Protein AF-0000000066527747 (afdb_homodimer)

Nearest PDB structures (foldseek):
  6orc-assembly1_A  TM=9.218E-01  e=1.989E-05  Oxalobacter formigenes OXCC13
  6onw-assembly1_B  TM=9.292E-01  e=9.491E-05  Oxalobacter formigenes OXCC13
  1ouv-assembly1_A  TM=9.283E-01  e=2.735E-04  Helicobacter pylori 26695
  6ok3-assembly1_B  TM=7.907E-01  e=6.669E-05  Oxalobacter formigenes OXCC13
  6ok0-assembly3_C  TM=7.187E-01  e=6.669E-05  Oxalobacter formigenes OXCC13

Secondary structure (DSSP, 8-state):
----------------------------------SS--SS-HHHHHHHHHHHHHHHHTT-HHHHHHHHHHHHH-SSS---HHHHHHHHHHHHTTT-HHHHHHHHHHHHHTSSS---HHHHHHHHHHHHHTT-TTHHHHHHHHHHT--HHHHHHHHHHHHHHHHHHHHHHHHSTTS-TT----/----------------------------------SS--SS-HHHHHHHHHHHHHHHHTT-HHHHHHHHHHHHH-SSS---HHHHHHHHHHHHTTT-HHHHHHHHHHHHHTSSS---HHHHHHHHHHHHHTT-TTHHHHHHHHHHT--HHHHHHHHHHHHHHHHHHHHHHHHTTTS-S-----

Radius of gyration: 32.76 Å; Cα contacts (8 Å, |Δi|>4): 474; chains: 2; bounding box: 100×114×104 Å

InterPro domains:
  IPR006597 Sel1-like repeat [PF08238] (61-96)
  IPR006597 Sel1-like repeat [PF08238] (97-128)
  IPR006597 Sel1-like repeat [SM00671] (61-96)
  IPR006597 Sel1-like repeat [SM00671] (97-132)
  IPR011990 Tetratricopeptide-like helical domain superfamily [G3DSA:1.25.40.10] (21-165)
  IPR050767 Sel1/AlgK [PTHR11102] (37-136)

Organism: Pseudomonas aeruginosa (strain ATCC 15692 / DSM 22644 / CIP 104116 / JCM 14847 / LMG 12228 / 1C / PRS 101 / PAO1) (NCBI:txid208964)

Solvent-accessible surface area (backbone atoms only — not comparable to full-atom values): 19692 Å² total; per-residue (Å²): 138,80,74,74,78,81,76,74,71,76,71,74,71,74,72,70,66,75,75,72,72,73,75,64,83,68,70,74,67,64,68,78,74,62,78,46,64,70,91,54,57,79,90,48,38,68,60,30,48,52,54,28,48,53,47,23,74,73,63,37,41,64,26,18,29,52,50,12,49,53,26,54,66,25,83,90,46,81,61,33,42,54,60,12,47,53,25,13,48,59,7,23,53,72,34,36,17,62,23,24,29,52,47,14,49,26,26,51,71,32,49,68,44,77,57,35,54,46,60,12,32,50,38,8,37,51,10,31,66,54,63,18,84,65,15,50,60,50,23,51,56,41,53,72,72,47,54,71,69,44,49,51,52,38,51,49,44,53,18,48,55,51,26,54,51,52,51,45,40,67,68,44,52,92,45,66,72,59,59,73,74,129,137,82,75,82,79,76,76,76,73,77,74,76,73,75,74,75,66,77,74,74,71,76,75,65,81,71,71,73,67,65,68,78,75,62,79,46,62,70,91,52,56,78,90,46,37,67,60,30,48,53,55,29,49,54,48,23,73,72,63,39,40,63,27,19,29,52,50,12,50,54,26,55,66,24,84,91,46,82,61,32,42,55,60,12,48,53,25,13,49,58,9,24,54,71,34,36,18,61,23,24,30,51,47,14,50,26,25,52,70,32,50,68,44,77,55,33,54,48,61,11,31,50,38,8,37,51,10,29,67,55,62,17,83,64,16,51,62,51,23,50,56,40,51,73,72,48,54,71,69,46,50,51,45,37,51,49,41,53,20,48,55,50,27,54,51,53,52,43,30,62,70,47,68,69,42,68,53,73,54,74,75,125

Foldseek 3Di:
DPDDPDPPVVPPPPCVVVPPPPPPPPPCCVVPPQPFPCVDDPVCNVVRLVVLVVVLVVQDLSSLQVQLVCLCVCPNHRHDQLSSLVSLVSSVVVLDLVSLQVNLVCLCVVGNHGHDLLSSLLSLVVSVVSPDVCSVVVSVVSVVVDDPVSVVVSVVVNVVVVVVLVVVCVVVPVPRPVPPDD/DPDDPPPPPPPPPPPPPVPPVVPPPPPPCVVPPQPFPCVDDLVCNVVRLVVLVVVLVVQDLRSLQVQLVCLCVCPNHRHDQLSSLVSLVSSVVVLQLVSLQVNLVCLCVVGNHGHDLLSSLLSLVVSVVSPDVCSVVVSVVSVVVDDPVSVVVSVVVNVVVVVVLVVCCVVVVNPRNPDPPD

pLDDT: mean 81.19, std 25.9, range [22.78, 98.69]

Structure (mmCIF, N/CA/C/O backbone):
data_AF-0000000066527747-model_v1
#
loop_
_entity.id
_entity.type
_entity.pdbx_description
1 polymer 'Sel1 repeat family protein'
#
loop_
_atom_site.group_PDB
_atom_site.id
_atom_site.type_symbol
_atom_site.label_atom_id
_atom_site.label_alt_id
_atom_site.label_comp_id
_atom_site.label_asym_id
_atom_site.label_entity_id
_atom_site.label_seq_id
_atom_site.pdbx_PDB_ins_code
_atom_site.Cartn_x
_atom_site.Cartn_y
_atom_site.Cartn_z
_atom_site.occupancy
_atom_site.B_iso_or_equiv
_atom_site.auth_seq_id
_atom_site.auth_comp_id
_atom_site.auth_asym_id
_atom_site.auth_atom_id
_atom_site.pdbx_PDB_model_num
ATOM 1 N N . MET A 1 1 ? -47.188 79.812 -38.812 1 23.7 1 MET A N 1
ATOM 2 C CA . MET A 1 1 ? -46.219 78.875 -39.406 1 23.7 1 MET A CA 1
ATOM 3 C C . MET A 1 1 ? -45.844 77.812 -38.375 1 23.7 1 MET A C 1
ATOM 5 O O 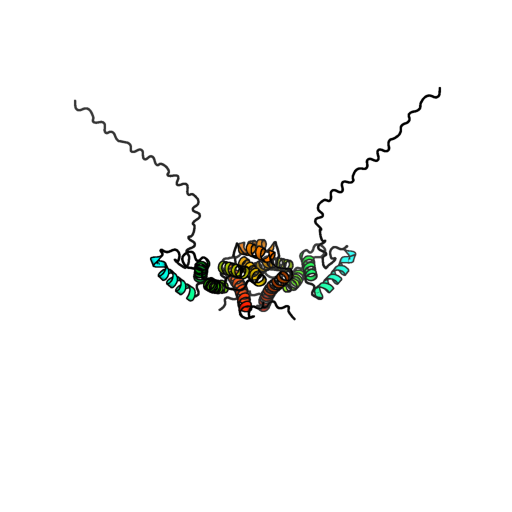. MET A 1 1 ? -45.125 78.062 -37.438 1 23.7 1 MET A O 1
ATOM 9 N N . PHE A 1 2 ? -46.781 76.812 -38.125 1 22.78 2 PHE A N 1
ATOM 10 C CA . PHE A 1 2 ? -47.031 75.875 -37.062 1 22.78 2 PHE A CA 1
ATOM 11 C C . PHE A 1 2 ? -46.125 74.625 -37.156 1 22.78 2 PHE A C 1
ATOM 13 O O . PHE A 1 2 ? -46.281 73.688 -36.438 1 22.78 2 PHE A O 1
ATOM 20 N N . ARG A 1 3 ? -45.156 74.875 -38.25 1 26.45 3 ARG A N 1
ATOM 21 C CA . ARG A 1 3 ? -44.875 73.5 -38.75 1 26.45 3 ARG A CA 1
ATOM 22 C C . ARG A 1 3 ? -44.594 72.562 -37.594 1 26.45 3 ARG A C 1
ATOM 24 O O . ARG A 1 3 ? -44.312 73 -36.469 1 26.45 3 ARG A O 1
ATOM 31 N N . THR A 1 4 ? -44.219 71.375 -37.844 1 31.16 4 THR A N 1
ATOM 32 C CA . THR A 1 4 ? -44.25 69.938 -37.719 1 31.16 4 THR A CA 1
ATOM 33 C C . THR A 1 4 ? -43.188 69.438 -36.75 1 31.16 4 THR A C 1
ATOM 35 O O . THR A 1 4 ? -42.906 68.25 -36.656 1 31.16 4 THR A O 1
ATOM 38 N N . GLY A 1 5 ? -42.875 70.188 -35.719 1 29.42 5 GLY A N 1
ATOM 39 C CA . GLY A 1 5 ? -41.656 69.75 -35.062 1 29.42 5 GLY A CA 1
ATOM 40 C C . GLY A 1 5 ? -41.656 68.25 -34.844 1 29.42 5 GLY A C 1
ATOM 41 O O . GLY A 1 5 ? -42.719 67.625 -34.844 1 29.42 5 GLY A O 1
ATOM 42 N N . ARG A 1 6 ? -40.438 67.562 -34.969 1 33.44 6 ARG A N 1
ATOM 43 C CA . ARG A 1 6 ? -39.75 66.312 -35 1 33.44 6 ARG A CA 1
ATOM 44 C C . ARG A 1 6 ? -40.094 65.438 -33.75 1 33.44 6 ARG A C 1
ATOM 46 O O . ARG A 1 6 ? -39.938 65.938 -32.625 1 33.44 6 ARG A O 1
ATOM 53 N N . THR A 1 7 ? -41.062 64.625 -33.938 1 32.81 7 THR A N 1
ATOM 54 C CA . THR A 1 7 ? -41.562 63.5 -33.094 1 32.81 7 THR A CA 1
ATOM 55 C C . THR A 1 7 ? -40.438 62.594 -32.656 1 32.81 7 THR A C 1
ATOM 57 O O . THR A 1 7 ? -39.875 61.812 -33.438 1 32.81 7 THR A O 1
ATOM 60 N N . LEU A 1 8 ? -39.219 63.156 -32.312 1 31.62 8 LEU A N 1
ATOM 61 C CA . LEU A 1 8 ? -38.156 62.156 -32.094 1 31.62 8 LEU A CA 1
ATOM 62 C C . LEU A 1 8 ? -38.594 61.125 -31.062 1 31.62 8 LEU A C 1
ATOM 64 O O . LEU A 1 8 ? -38.812 61.469 -29.891 1 31.62 8 LEU A O 1
ATOM 68 N N . ALA A 1 9 ? -39.562 60.281 -31.453 1 28.33 9 ALA A N 1
ATOM 69 C CA . ALA A 1 9 ? -39.875 59.219 -30.531 1 28.33 9 ALA A CA 1
ATOM 70 C C . ALA A 1 9 ? -38.625 58.406 -30.188 1 28.33 9 ALA A C 1
ATOM 72 O O . ALA A 1 9 ? -37.969 57.844 -31.078 1 28.33 9 ALA A O 1
ATOM 73 N N . LEU A 1 10 ? -37.812 59 -29.375 1 32.56 10 LEU A N 1
ATOM 74 C CA . LEU A 1 10 ? -36.719 58.219 -28.844 1 32.56 10 LEU A CA 1
ATOM 75 C C . LEU A 1 10 ? -37.188 56.812 -28.422 1 32.56 10 LEU A C 1
ATOM 77 O O . LEU A 1 10 ? -38 56.688 -27.5 1 32.56 10 LEU A O 1
ATOM 81 N N . GLY A 1 11 ? -37.438 55.969 -29.469 1 30.47 11 GLY A N 1
ATOM 82 C CA . GLY A 1 11 ? -37.688 54.531 -29.219 1 30.47 11 GLY A CA 1
ATOM 83 C C . GLY A 1 11 ? -36.719 53.938 -28.203 1 30.47 11 GLY A C 1
ATOM 84 O O . GLY A 1 11 ? -35.5 54.094 -28.328 1 30.47 11 GLY A O 1
ATOM 85 N N . CYS A 1 12 ? -37.031 54.062 -26.938 1 31.16 12 CYS A N 1
ATOM 86 C CA . CYS A 1 12 ? -36.312 53.344 -25.875 1 31.16 12 CYS A CA 1
ATOM 87 C C . CYS A 1 12 ? -36.062 51.906 -26.25 1 31.16 12 CYS A C 1
ATOM 89 O O . CYS A 1 12 ? -37 51.094 -26.297 1 31.16 12 CYS A O 1
ATOM 91 N N . LEU A 1 13 ? -35.406 51.719 -27.453 1 31.09 13 LEU A N 1
ATOM 92 C CA . LEU A 1 13 ? -35.094 50.312 -27.656 1 31.09 13 LEU A CA 1
ATOM 93 C C . LEU A 1 13 ? -34.562 49.688 -26.375 1 31.09 13 LEU A C 1
ATOM 95 O O . LEU A 1 13 ? -33.5 50.125 -25.875 1 31.09 13 LEU A O 1
ATOM 99 N N . LEU A 1 14 ? -35.5 49.312 -25.516 1 31.75 14 LEU A N 1
ATOM 100 C CA . LEU A 1 14 ? -35.156 48.406 -24.422 1 31.75 14 LEU A CA 1
ATOM 101 C C . LEU A 1 14 ? -34.312 47.25 -24.906 1 31.75 14 LEU A C 1
ATOM 103 O O . LEU A 1 14 ? -34.781 46.406 -25.703 1 31.75 14 LEU A O 1
ATOM 107 N N . ILE A 1 15 ? -33.125 47.594 -25.438 1 32.84 15 ILE A N 1
ATOM 108 C CA . ILE A 1 15 ? -32.219 46.469 -25.719 1 32.84 15 ILE A CA 1
ATOM 109 C C . ILE A 1 15 ? -32.219 45.5 -24.547 1 32.84 15 ILE A C 1
ATOM 111 O O . ILE A 1 15 ? -31.797 45.844 -23.438 1 32.84 15 ILE A O 1
ATOM 115 N N . LEU A 1 16 ? -33.312 44.812 -24.344 1 32.84 16 LEU A N 1
ATOM 116 C CA . LEU A 1 16 ? -33.25 43.625 -23.484 1 32.84 16 LEU A CA 1
ATOM 117 C C . LEU A 1 16 ? -32.031 42.781 -23.797 1 32.84 16 LEU A C 1
ATOM 119 O O . LEU A 1 16 ? -31.938 42.188 -24.875 1 32.84 16 LEU A O 1
ATOM 123 N N . GLN A 1 17 ? -30.859 43.375 -23.641 1 33.28 17 GLN A N 1
ATOM 124 C CA . GLN A 1 17 ? -29.734 42.469 -23.781 1 33.28 17 GLN A CA 1
ATOM 125 C C . GLN A 1 17 ? -29.969 41.156 -23.016 1 33.28 17 GLN A C 1
ATOM 127 O O . GLN A 1 17 ? -30.359 41.188 -21.844 1 33.28 17 GLN A O 1
ATOM 132 N N . PRO A 1 18 ? -30.469 40.188 -23.688 1 37.94 18 PRO A N 1
ATOM 133 C CA . PRO A 1 18 ? -30.484 38.875 -23 1 37.94 18 PRO A CA 1
ATOM 134 C C . PRO A 1 18 ? -29.188 38.594 -22.234 1 37.94 18 PRO A C 1
ATOM 136 O O . PRO A 1 18 ? -28.094 38.844 -22.75 1 37.94 18 PRO A O 1
ATOM 139 N N . LEU A 1 19 ? -29.125 39.031 -20.984 1 32.53 19 LEU A N 1
ATOM 140 C CA . LEU A 1 19 ? -28.078 38.531 -20.109 1 32.53 19 LEU A CA 1
ATOM 141 C C . LEU A 1 19 ? -27.812 37.031 -20.359 1 32.53 19 LEU A C 1
ATOM 143 O O . LEU A 1 19 ? -28.656 36.188 -20.031 1 32.53 19 LEU A O 1
ATOM 147 N N . LEU A 1 20 ? -27.562 36.688 -21.516 1 30.19 20 LEU A N 1
ATOM 148 C CA . LEU A 1 20 ? -27.125 35.312 -21.656 1 30.19 20 LEU A CA 1
ATOM 149 C C . LEU A 1 20 ? -26.141 34.969 -20.531 1 30.19 20 LEU A C 1
ATOM 151 O O . LEU A 1 20 ? -25.047 35.5 -20.469 1 30.19 20 LEU A O 1
ATOM 155 N N . ALA A 1 21 ? -26.609 34.812 -19.328 1 31.48 21 ALA A N 1
ATOM 156 C CA . ALA A 1 21 ? -25.891 34.125 -18.25 1 31.48 21 ALA A CA 1
ATOM 157 C C . ALA A 1 21 ? -25.141 32.906 -18.766 1 31.48 21 ALA A C 1
ATOM 159 O O . ALA A 1 21 ? -25.766 31.922 -19.156 1 31.48 21 ALA A O 1
ATOM 160 N N . GLN A 1 22 ? -24.312 33.031 -19.625 1 29.42 22 GLN A N 1
ATOM 161 C CA . GLN A 1 22 ? -23.5 31.844 -19.891 1 29.42 22 GLN A CA 1
ATOM 162 C C . GLN A 1 22 ? -23.125 31.109 -18.609 1 29.42 22 GLN A C 1
ATOM 164 O O . GLN A 1 22 ? -22.484 31.703 -17.719 1 29.42 22 GLN A O 1
ATOM 169 N N . ALA A 1 23 ? -23.969 30.25 -18.141 1 31.2 23 ALA A N 1
ATOM 170 C CA . ALA A 1 23 ? -23.75 29.219 -17.125 1 31.2 23 ALA A CA 1
ATOM 171 C C . ALA A 1 23 ? -22.375 28.562 -17.281 1 31.2 23 ALA A C 1
ATOM 173 O O . ALA A 1 23 ? -22.172 27.766 -18.203 1 31.2 23 ALA A O 1
ATOM 174 N N . GLY A 1 24 ? -21.375 29.281 -17.438 1 32.41 24 GLY A N 1
ATOM 175 C CA . GLY A 1 24 ? -20.094 28.594 -17.328 1 32.41 24 GLY A CA 1
ATOM 176 C C . GLY A 1 24 ? -20.094 27.5 -16.266 1 32.41 24 GLY A C 1
ATOM 177 O O . GLY A 1 24 ? -20.797 27.609 -15.266 1 32.41 24 GLY A O 1
ATOM 178 N N . GLY A 1 25 ? -20.031 26.281 -16.641 1 32.91 25 GLY A N 1
ATOM 179 C CA . GLY A 1 25 ? -20 25.094 -15.805 1 32.91 25 GLY A CA 1
ATOM 180 C C . GLY A 1 25 ? -19.234 25.297 -14.508 1 32.91 25 GLY A C 1
ATOM 181 O O . GLY A 1 25 ? -18.062 25.688 -14.523 1 32.91 25 GLY A O 1
ATOM 182 N N . ASN A 1 26 ? -19.844 25.938 -13.531 1 31.09 26 ASN A N 1
ATOM 183 C CA . ASN A 1 26 ? -19.531 26.062 -12.109 1 31.09 26 ASN A CA 1
ATOM 184 C C . ASN A 1 26 ? -18.844 24.828 -11.57 1 31.09 26 ASN A C 1
ATOM 186 O O . ASN A 1 26 ? -19.453 23.766 -11.477 1 31.09 26 ASN A O 1
ATOM 190 N N . SER A 1 27 ? -17.781 24.578 -12.117 1 34.69 27 SER A N 1
ATOM 191 C CA . SER A 1 27 ? -17 23.672 -11.273 1 34.69 27 SER A CA 1
ATOM 192 C C . SER A 1 27 ? -17.297 23.906 -9.797 1 34.69 27 SER A C 1
ATOM 194 O O . SER A 1 27 ? -17.109 25.016 -9.289 1 34.69 27 SER A O 1
ATOM 196 N N . LEU A 1 28 ? -18.422 23.578 -9.266 1 35.41 28 LEU A N 1
ATOM 197 C CA . LEU A 1 28 ? -18.703 23.453 -7.84 1 35.41 28 LEU A CA 1
ATOM 198 C C . LEU A 1 28 ? -17.406 23.422 -7.043 1 35.41 28 LEU A C 1
ATOM 200 O O . LEU A 1 28 ? -16.719 22.406 -7.004 1 35.41 28 LEU A O 1
ATOM 204 N N . LEU A 1 29 ? -16.562 24.312 -7.184 1 37.19 29 LEU A N 1
ATOM 205 C CA . LEU A 1 29 ? -15.508 24.547 -6.203 1 37.19 29 LEU A CA 1
ATOM 206 C C . LEU A 1 29 ? -16.016 24.281 -4.789 1 37.19 29 LEU A C 1
ATOM 208 O O . LEU A 1 29 ? -16.719 25.125 -4.215 1 37.19 29 LEU A O 1
ATOM 212 N N . ILE A 1 30 ? -16.75 23.25 -4.555 1 40.03 30 ILE A N 1
ATOM 213 C CA . ILE A 1 30 ? -16.891 22.953 -3.135 1 40.03 30 ILE A CA 1
ATOM 214 C C . ILE A 1 30 ? -15.703 23.531 -2.365 1 40.03 30 ILE A C 1
ATOM 216 O O . ILE A 1 30 ? -14.562 23.141 -2.592 1 40.03 30 ILE A O 1
ATOM 220 N N . PRO A 1 31 ? -15.734 24.781 -2.072 1 40.72 31 PRO A N 1
ATOM 221 C CA . PRO A 1 31 ? -14.617 25.234 -1.24 1 40.72 31 PRO A CA 1
ATOM 222 C C . PRO A 1 31 ? -14.039 24.125 -0.371 1 40.72 31 PRO A C 1
ATOM 224 O O . PRO A 1 31 ? -14.781 23.297 0.157 1 40.72 31 PRO A O 1
ATOM 227 N N . ALA A 1 32 ? -13.117 23.484 -0.717 1 47.84 32 ALA A N 1
ATOM 228 C CA . ALA A 1 32 ? -12.414 22.625 0.229 1 47.84 32 ALA A CA 1
ATOM 229 C C . ALA A 1 32 ? -12.453 23.203 1.638 1 47.84 32 ALA A C 1
ATOM 231 O O . ALA A 1 32 ? -11.836 24.234 1.904 1 47.84 32 ALA A O 1
ATOM 232 N N . THR A 1 33 ? -13.594 23.453 2.164 1 58.03 33 THR A N 1
ATOM 233 C CA . THR A 1 33 ? -13.719 24.047 3.494 1 58.03 33 THR A CA 1
ATOM 234 C C . THR A 1 33 ? -12.727 23.422 4.461 1 58.03 33 THR A C 1
ATOM 236 O O . THR A 1 33 ? -12.844 22.234 4.805 1 58.03 33 THR A O 1
ATOM 239 N N . GLY A 1 34 ? -11.508 23.922 4.496 1 78.38 34 GLY A N 1
ATOM 240 C CA . GLY A 1 34 ? -10.523 23.594 5.516 1 78.38 34 GLY A CA 1
ATOM 241 C C . GLY A 1 34 ? -11.102 23.578 6.918 1 78.38 34 GLY A C 1
ATOM 242 O O . GLY A 1 34 ? -12.188 24.125 7.152 1 78.38 34 GLY A O 1
ATOM 243 N N . ARG A 1 35 ? -10.625 22.75 7.723 1 86.31 35 ARG A N 1
ATOM 244 C CA . ARG A 1 35 ? -10.961 22.672 9.141 1 86.31 35 ARG A CA 1
ATOM 245 C C . ARG A 1 35 ? -10.453 23.906 9.891 1 86.31 35 ARG A C 1
ATOM 247 O O . ARG A 1 35 ? -11.047 24.312 10.891 1 86.31 35 ARG A O 1
ATOM 254 N N . CYS A 1 36 ? -9.484 24.562 9.312 1 92.94 36 CYS A N 1
ATOM 255 C CA . CYS A 1 36 ? -8.805 25.672 9.969 1 92.94 36 CYS A CA 1
ATOM 256 C C . CYS A 1 36 ? -8.898 26.938 9.133 1 92.94 36 CYS A C 1
ATOM 258 O O . CYS A 1 36 ? -8.82 26.875 7.902 1 92.94 36 CYS A O 1
ATOM 260 N N . ALA A 1 37 ? -9.102 28.094 9.766 1 88.44 37 ALA A N 1
ATOM 261 C CA . ALA A 1 37 ? -9.125 29.391 9.094 1 88.44 37 ALA A CA 1
ATOM 262 C C . ALA A 1 37 ? -7.773 30.094 9.188 1 88.44 37 ALA A C 1
ATOM 264 O O . ALA A 1 37 ? -7.688 31.219 9.664 1 88.44 37 ALA A O 1
ATOM 265 N N . LEU A 1 38 ? -6.805 29.469 8.648 1 92.31 38 LEU A N 1
ATOM 266 C CA . LEU A 1 38 ? -5.445 29.953 8.875 1 92.31 38 LEU A CA 1
ATOM 267 C C . LEU A 1 38 ? -5.074 31.016 7.844 1 92.31 38 LEU A C 1
ATOM 269 O O . LEU A 1 38 ? -4.07 31.719 7.996 1 92.31 38 LEU A O 1
ATOM 273 N N . ASN A 1 39 ? -5.832 31.094 6.75 1 88.88 39 ASN A N 1
ATOM 274 C CA . ASN A 1 39 ? -5.66 32.188 5.789 1 88.88 39 ASN A CA 1
ATOM 275 C C . ASN A 1 39 ? -6.398 33.438 6.223 1 88.88 39 ASN A C 1
ATOM 277 O O . ASN A 1 39 ? -7.301 33.906 5.527 1 88.88 39 ASN A O 1
ATOM 281 N N . THR A 1 40 ? -6.141 33.969 7.398 1 90.12 40 THR A N 1
ATOM 282 C CA . THR A 1 40 ? -6.762 35.156 7.988 1 90.12 40 THR A CA 1
ATOM 283 C C . THR A 1 40 ? -5.785 36.312 8.023 1 90.12 40 THR A C 1
ATOM 285 O O . THR A 1 40 ? -4.629 36.188 7.613 1 90.12 40 THR A O 1
ATOM 288 N N . VAL A 1 41 ? -6.262 37.438 8.398 1 91.62 41 VAL A N 1
ATOM 289 C CA . VAL A 1 41 ? -5.406 38.625 8.5 1 91.62 41 VAL A CA 1
ATOM 290 C C . VAL A 1 41 ? -4.402 38.438 9.633 1 91.62 41 VAL A C 1
ATOM 292 O O . VAL A 1 41 ? -4.672 37.719 10.602 1 91.62 41 VAL A O 1
ATOM 295 N N . PRO A 1 42 ? -3.262 39.062 9.516 1 91.5 42 PRO A N 1
ATOM 296 C CA . PRO A 1 42 ? -2.189 38.875 10.492 1 91.5 42 PRO A CA 1
ATOM 297 C C . PRO A 1 42 ? -2.652 39.094 11.93 1 91.5 42 PRO A C 1
ATOM 299 O O . PRO A 1 42 ? -2.236 38.375 12.844 1 91.5 42 PRO A O 1
ATOM 302 N N . GLU A 1 43 ? -3.516 40 12.133 1 94.38 43 GLU A N 1
ATOM 303 C CA . GLU A 1 43 ? -3.967 40.375 13.469 1 94.38 43 GLU A CA 1
ATOM 304 C C . GLU A 1 43 ? -4.766 39.25 14.109 1 94.38 43 GLU A C 1
ATOM 306 O O . GLU A 1 43 ? -4.844 39.156 15.336 1 94.38 43 GLU A O 1
ATOM 311 N N . GLU A 1 44 ? -5.293 38.406 13.312 1 94.75 44 GLU A N 1
ATOM 312 C CA . GLU A 1 44 ? -6.18 37.344 13.797 1 94.75 44 GLU A CA 1
ATOM 313 C C . GLU A 1 44 ? -5.488 35.969 13.773 1 94.75 44 GLU A C 1
ATOM 315 O O . GLU A 1 44 ? -6.062 34.969 14.195 1 94.75 44 GLU A O 1
ATOM 320 N N . LEU A 1 45 ? -4.238 35.938 13.312 1 94.5 45 LEU A N 1
ATOM 321 C CA . LEU A 1 45 ? -3.545 34.688 13.055 1 94.5 45 LEU A CA 1
ATOM 322 C C . LEU A 1 45 ? -3.348 33.906 14.344 1 94.5 45 LEU A C 1
ATOM 324 O O . LEU A 1 45 ? -3.529 32.688 14.359 1 94.5 45 LEU A O 1
ATOM 328 N N . GLN A 1 46 ? -2.959 34.562 15.383 1 94.12 46 GLN A N 1
ATOM 329 C CA . GLN A 1 46 ? -2.713 33.875 16.641 1 94.12 46 GLN A CA 1
ATOM 330 C C . GLN A 1 46 ? -3.977 33.188 17.156 1 94.12 46 GLN A C 1
ATOM 332 O O . GLN A 1 46 ? -3.924 32.062 17.625 1 94.12 46 GLN A O 1
ATOM 337 N N . GLN A 1 47 ? -5.082 33.875 17.062 1 95.38 47 GLN A N 1
ATOM 338 C CA . GLN A 1 47 ? -6.352 33.312 17.469 1 95.38 47 GLN A CA 1
ATOM 339 C C . GLN A 1 47 ? -6.746 32.125 16.562 1 95.38 47 GLN A C 1
ATOM 341 O O . GLN A 1 47 ? -7.242 31.109 17.047 1 95.38 47 GLN A O 1
ATOM 346 N N . ALA A 1 48 ? -6.57 32.312 15.281 1 95.69 48 ALA A N 1
ATOM 347 C CA . ALA A 1 48 ? -6.879 31.25 14.312 1 95.69 48 ALA A CA 1
ATOM 348 C C . ALA A 1 48 ? -6.039 30 14.578 1 95.69 48 ALA A C 1
ATOM 350 O O . ALA A 1 48 ? -6.547 28.891 14.516 1 95.69 48 ALA A O 1
ATOM 351 N N . LEU A 1 49 ? -4.77 30.203 14.852 1 95.75 49 LEU A N 1
ATOM 352 C CA . LEU A 1 49 ? -3.857 29.109 15.148 1 95.75 49 LEU A CA 1
ATOM 353 C C . LEU A 1 49 ? -4.289 28.359 16.406 1 95.75 49 LEU A C 1
ATOM 355 O O . LEU A 1 49 ? -4.305 27.125 16.438 1 95.75 49 LEU A O 1
ATOM 359 N N . ALA A 1 50 ? -4.637 29.094 17.391 1 96.38 50 ALA A N 1
ATOM 360 C CA . ALA A 1 50 ? -5.078 28.484 18.641 1 96.38 50 ALA A CA 1
ATOM 361 C C . ALA A 1 50 ? -6.34 27.656 18.438 1 96.38 50 ALA A C 1
ATOM 363 O O . ALA A 1 50 ? -6.457 26.547 18.984 1 96.38 50 ALA A O 1
ATOM 364 N N . ALA A 1 51 ? -7.258 28.172 17.719 1 96.75 51 ALA A N 1
ATOM 365 C CA . ALA A 1 51 ? -8.5 27.453 17.438 1 96.75 51 ALA A CA 1
ATOM 366 C C . ALA A 1 51 ? -8.219 26.172 16.656 1 96.75 51 ALA A C 1
ATOM 368 O O . ALA A 1 51 ? -8.781 25.125 16.969 1 96.75 51 ALA A O 1
ATOM 369 N N . CYS A 1 52 ? -7.328 26.312 15.688 1 97.38 52 CYS A N 1
ATOM 370 C CA . CYS A 1 52 ? -6.965 25.141 14.898 1 97.38 52 CYS A CA 1
ATOM 371 C C . CYS A 1 52 ? -6.285 24.078 15.758 1 97.38 52 CYS A C 1
ATOM 373 O O . CYS A 1 52 ? -6.574 22.891 15.641 1 97.38 52 CYS A O 1
ATOM 375 N N . GLN A 1 53 ? -5.402 24.484 16.547 1 97.62 53 GLN A N 1
ATOM 376 C CA . GLN A 1 53 ? -4.688 23.578 17.438 1 97.62 53 GLN A CA 1
ATOM 377 C C . GLN A 1 53 ? -5.652 22.844 18.375 1 97.62 53 GLN A C 1
ATOM 379 O O . GLN A 1 53 ? -5.457 21.672 18.672 1 97.62 53 GLN A O 1
ATOM 384 N N . GLN A 1 54 ? -6.652 23.531 18.859 1 97.56 54 GLN A N 1
ATOM 385 C CA . GLN A 1 54 ? -7.656 22.906 19.703 1 97.56 54 GLN A CA 1
ATOM 386 C C . GLN A 1 54 ? -8.367 21.766 18.969 1 97.56 54 GLN A C 1
ATOM 388 O O . GLN A 1 54 ? -8.523 20.672 19.516 1 97.56 54 GLN A O 1
ATOM 393 N N . VAL A 1 55 ? -8.75 22.031 17.781 1 97.44 55 VAL A N 1
ATOM 394 C CA . VAL A 1 55 ? -9.43 21.031 16.953 1 97.44 55 VAL A CA 1
ATOM 395 C C . VAL A 1 55 ? -8.477 19.875 16.656 1 97.44 55 VAL A C 1
ATOM 397 O O . VAL A 1 55 ? -8.859 18.703 16.781 1 97.44 55 VAL A O 1
ATOM 400 N N . ALA A 1 56 ? -7.293 20.188 16.281 1 98.12 56 ALA A N 1
ATOM 401 C CA . ALA A 1 56 ? -6.281 19.172 15.969 1 98.12 56 ALA A CA 1
ATOM 402 C C . ALA A 1 56 ? -5.977 18.297 17.172 1 98.12 56 ALA A C 1
ATOM 404 O O . ALA A 1 56 ? -5.871 17.078 17.047 1 98.12 56 ALA A O 1
ATOM 405 N N . ASN A 1 57 ? -5.84 18.891 18.297 1 97.88 57 ASN A N 1
ATOM 406 C CA . ASN A 1 57 ? -5.574 18.156 19.531 1 97.88 57 ASN A CA 1
ATOM 407 C C . ASN A 1 57 ? -6.746 17.25 19.906 1 97.88 57 ASN A C 1
ATOM 409 O O . ASN A 1 57 ? -6.562 16.25 20.609 1 97.88 57 ASN A O 1
ATOM 413 N N . GLY A 1 58 ? -7.895 17.625 19.469 1 97.19 58 GLY A N 1
ATOM 414 C CA . GLY A 1 58 ? -9.078 16.797 19.672 1 97.19 58 GLY A CA 1
ATOM 415 C C . GLY A 1 58 ? -9.125 15.594 18.766 1 97.19 58 GLY A C 1
ATOM 416 O O . GLY A 1 58 ? -10.039 14.773 18.859 1 97.19 58 GLY A O 1
ATOM 417 N N . GLY A 1 59 ? -8.219 15.562 17.766 1 97.12 59 GLY A N 1
ATOM 418 C CA . GLY A 1 59 ? -8.094 14.359 16.969 1 97.12 59 GLY A CA 1
ATOM 419 C C . GLY A 1 59 ? -8.523 14.547 15.531 1 97.12 59 GLY A C 1
ATOM 420 O O . GLY A 1 59 ? -8.562 13.586 14.758 1 97.12 59 GLY A O 1
ATOM 421 N N . ASP A 1 60 ? -8.859 15.688 15.109 1 97.62 60 ASP A N 1
ATOM 422 C CA . ASP A 1 60 ? -9.297 15.922 13.734 1 97.62 60 ASP A CA 1
ATOM 423 C C . ASP A 1 60 ? -8.117 15.844 12.766 1 97.62 60 ASP A C 1
ATOM 425 O O . ASP A 1 60 ? -7.254 16.719 12.766 1 97.62 60 ASP A O 1
ATOM 429 N N . ALA A 1 61 ? -8.133 14.906 11.922 1 97.25 61 ALA A N 1
ATOM 430 C CA . ALA A 1 61 ? -7.008 14.625 11.039 1 97.25 61 ALA A CA 1
ATOM 431 C C . ALA A 1 61 ? -6.805 15.758 10.031 1 97.25 61 ALA A C 1
ATOM 433 O O . ALA A 1 61 ? -5.668 16.078 9.672 1 97.25 61 ALA A O 1
ATOM 434 N N . GLU A 1 62 ? -7.898 16.266 9.531 1 97.5 62 GLU A N 1
ATOM 435 C CA . GLU A 1 62 ? -7.781 17.359 8.562 1 97.5 62 GLU A CA 1
ATOM 436 C C . GLU A 1 62 ? -7.137 18.594 9.203 1 97.5 62 GLU A C 1
ATOM 438 O O . GLU A 1 62 ? -6.281 19.234 8.586 1 97.5 62 GLU A O 1
ATOM 443 N N . ALA A 1 63 ? -7.527 18.922 10.414 1 98.12 63 ALA A N 1
ATOM 444 C CA . ALA A 1 63 ? -6.906 20.031 11.125 1 98.12 63 ALA A CA 1
ATOM 445 C C . ALA A 1 63 ? -5.426 19.766 11.383 1 98.12 63 ALA A C 1
ATOM 447 O O . ALA A 1 63 ? -4.594 20.672 11.273 1 98.12 63 ALA A O 1
ATOM 448 N N . GLN A 1 64 ? -5.172 18.547 11.758 1 98.25 64 GLN A N 1
ATOM 449 C CA . GLN A 1 64 ? -3.779 18.156 11.961 1 98.25 64 GLN A CA 1
ATOM 450 C C . GLN A 1 64 ? -2.965 18.344 10.68 1 98.25 64 GLN A C 1
ATOM 452 O O . GLN A 1 64 ? -1.864 18.891 10.711 1 98.25 64 GLN A O 1
ATOM 457 N N . TYR A 1 65 ? -3.477 17.969 9.578 1 98.25 65 TYR A N 1
ATOM 458 C CA . TYR A 1 65 ? -2.826 18.141 8.281 1 98.25 65 TYR A CA 1
ATOM 459 C C . TYR A 1 65 ? -2.623 19.625 7.957 1 98.25 65 TYR A C 1
ATOM 461 O O . TYR A 1 65 ? -1.533 20.031 7.551 1 98.25 65 TYR A O 1
ATOM 469 N N . GLU A 1 66 ? -3.646 20.375 8.156 1 97.5 66 GLU A N 1
ATOM 470 C CA . GLU A 1 66 ? -3.576 21.797 7.836 1 97.5 66 GLU A CA 1
ATOM 471 C C . GLU A 1 66 ? -2.543 22.5 8.703 1 97.5 66 GLU A C 1
ATOM 473 O O . GLU A 1 66 ? -1.83 23.391 8.227 1 97.5 66 GLU A O 1
ATOM 478 N N . LEU A 1 67 ? -2.486 22.141 9.969 1 97.44 67 LEU A N 1
ATOM 479 C CA . LEU A 1 67 ? -1.44 22.688 10.82 1 97.44 67 LEU A CA 1
ATOM 480 C C . LEU A 1 67 ? -0.059 22.281 10.32 1 97.44 67 LEU A C 1
ATOM 482 O O . LEU A 1 67 ? 0.866 23.094 10.305 1 97.44 67 LEU A O 1
ATOM 486 N N . GLY A 1 68 ? 0.073 21.016 9.953 1 97.81 68 GLY A N 1
ATOM 487 C CA . GLY A 1 68 ? 1.326 20.578 9.367 1 97.81 68 GLY A CA 1
ATOM 488 C C . GLY A 1 68 ? 1.753 21.406 8.172 1 97.81 68 GLY A C 1
ATOM 489 O O . GLY A 1 68 ? 2.898 21.859 8.102 1 97.81 68 GLY A O 1
ATOM 490 N N . GLU A 1 69 ? 0.835 21.656 7.289 1 97.38 69 GLU A N 1
ATOM 491 C CA . GLU A 1 69 ? 1.118 22.469 6.113 1 97.38 69 GLU A CA 1
ATOM 492 C C . GLU A 1 69 ? 1.521 23.891 6.512 1 97.38 69 GLU A C 1
ATOM 494 O O . GLU A 1 69 ? 2.439 24.469 5.922 1 97.38 69 GLU A O 1
ATOM 499 N N . PHE A 1 70 ? 0.791 24.406 7.496 1 96.62 70 PHE A N 1
ATOM 500 C CA . PHE A 1 70 ? 1.063 25.766 7.965 1 96.62 70 PHE A CA 1
ATOM 501 C C . PHE A 1 70 ? 2.506 25.891 8.438 1 96.62 70 PHE A C 1
ATOM 503 O O . PHE A 1 70 ? 3.219 26.812 8.039 1 96.62 70 PHE A O 1
ATOM 510 N N . PHE A 1 71 ? 2.967 24.969 9.211 1 97.12 71 PHE A N 1
ATOM 511 C CA . PHE A 1 71 ? 4.312 25.016 9.766 1 97.12 71 PHE A CA 1
ATOM 512 C C . PHE A 1 71 ? 5.348 24.641 8.711 1 97.12 71 PHE A C 1
ATOM 514 O O . PHE A 1 71 ? 6.492 25.094 8.773 1 97.12 71 PHE A O 1
ATOM 521 N N . TYR A 1 72 ? 4.98 23.859 7.762 1 97.56 72 TYR A N 1
ATOM 522 C CA . TYR A 1 72 ? 5.879 23.438 6.695 1 97.56 72 TYR A CA 1
ATOM 523 C C . TYR A 1 72 ? 6.16 24.578 5.723 1 97.56 72 TYR A C 1
ATOM 525 O O . TYR A 1 72 ? 7.301 24.766 5.297 1 97.56 72 TYR A O 1
ATOM 533 N N . ASP A 1 73 ? 5.133 25.281 5.363 1 94.69 73 ASP A N 1
ATOM 534 C CA . ASP A 1 73 ? 5.23 26.328 4.359 1 94.69 73 ASP A CA 1
ATOM 535 C C . ASP A 1 73 ? 5.973 27.547 4.906 1 94.69 73 ASP A C 1
ATOM 537 O O . ASP A 1 73 ? 6.742 28.188 4.188 1 94.69 73 ASP A O 1
ATOM 541 N N . GLY A 1 74 ? 5.648 27.906 6.086 1 91.25 74 GLY A N 1
ATOM 542 C CA . GLY A 1 74 ? 6.336 29.031 6.711 1 91.25 74 GLY A CA 1
ATOM 543 C C . GLY A 1 74 ? 6.086 30.344 6.008 1 91.25 74 GLY A C 1
ATOM 544 O O . GLY A 1 74 ? 6.953 31.234 6 1 91.25 74 GLY A O 1
ATOM 545 N N . GLU A 1 75 ? 5.082 30.516 5.336 1 88 75 GLU A N 1
ATOM 546 C CA . GLU A 1 75 ? 4.785 31.719 4.566 1 88 75 GLU A CA 1
ATOM 547 C C . GLU A 1 75 ? 4.496 32.906 5.488 1 88 75 GLU A C 1
ATOM 549 O O . GLU A 1 75 ? 4.926 34.031 5.215 1 88 75 GLU A O 1
ATOM 554 N N . ARG A 1 76 ? 3.791 32.625 6.629 1 89.56 76 ARG A N 1
ATOM 555 C CA . ARG A 1 76 ? 3.34 33.688 7.512 1 89.56 76 ARG A CA 1
ATOM 556 C C . ARG A 1 76 ? 4.133 33.688 8.812 1 89.56 76 ARG A C 1
ATOM 558 O O . ARG A 1 76 ? 4.121 34.688 9.555 1 89.56 76 ARG A O 1
ATOM 565 N N . ILE A 1 77 ? 4.695 32.562 9.164 1 89.75 77 ILE A N 1
ATOM 566 C CA . ILE A 1 77 ? 5.602 32.406 10.289 1 89.75 77 ILE A CA 1
ATOM 567 C C . ILE A 1 77 ? 6.832 31.609 9.844 1 89.75 77 ILE A C 1
ATOM 569 O O . ILE A 1 77 ? 6.812 30.953 8.805 1 89.75 77 ILE A O 1
ATOM 573 N N . PRO A 1 78 ? 7.938 31.828 10.586 1 92.75 78 PRO A N 1
ATOM 574 C CA . PRO A 1 78 ? 9.094 31 10.234 1 92.75 78 PRO A CA 1
ATOM 575 C C . PRO A 1 78 ? 8.766 29.5 10.195 1 92.75 78 PRO A C 1
ATOM 577 O O . PRO A 1 78 ? 8 29.016 11.039 1 92.75 78 PRO A O 1
ATOM 580 N N . ARG A 1 79 ? 9.344 28.797 9.273 1 96.5 79 ARG A N 1
ATOM 581 C CA . ARG A 1 79 ? 9.141 27.359 9.125 1 96.5 79 ARG A CA 1
ATOM 582 C C . ARG A 1 79 ? 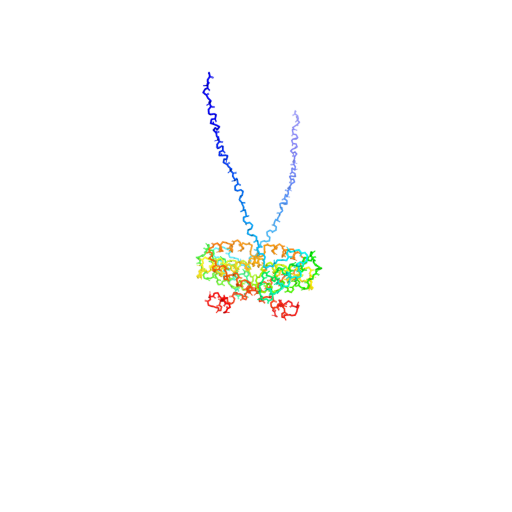9.555 26.609 10.383 1 96.5 79 ARG A C 1
ATOM 584 O O . ARG A 1 79 ? 10.594 26.922 10.977 1 96.5 79 ARG A O 1
ATOM 591 N N . ASP A 1 80 ? 8.742 25.734 10.789 1 97.12 80 ASP A N 1
ATOM 592 C CA . ASP A 1 80 ? 9.023 24.812 11.875 1 97.12 80 ASP A CA 1
ATOM 593 C C . ASP A 1 80 ? 8.82 23.359 11.43 1 97.12 80 ASP A C 1
ATOM 595 O O . ASP A 1 80 ? 7.73 22.797 11.602 1 97.12 80 ASP A O 1
ATOM 599 N N . LEU A 1 81 ? 9.875 22.75 10.914 1 96.88 81 LEU A N 1
ATOM 600 C CA . LEU A 1 81 ? 9.789 21.422 10.297 1 96.88 81 LEU A CA 1
ATOM 601 C C . LEU A 1 81 ? 9.492 20.359 11.336 1 96.88 81 LEU A C 1
ATOM 603 O O . LEU A 1 81 ? 8.812 19.359 11.039 1 96.88 81 LEU A O 1
ATOM 607 N N . GLN A 1 82 ? 9.938 20.578 12.516 1 96.25 82 GLN A N 1
ATOM 608 C CA . GLN A 1 82 ? 9.633 19.609 13.57 1 96.25 82 GLN A CA 1
ATOM 609 C C . GLN A 1 82 ? 8.148 19.625 13.914 1 96.25 82 GLN A C 1
ATOM 611 O O . GLN A 1 82 ? 7.535 18.562 14.07 1 96.25 82 GLN A O 1
ATOM 616 N N . ALA A 1 83 ? 7.582 20.781 14.039 1 95.94 83 ALA A N 1
ATOM 617 C CA . ALA A 1 83 ? 6.145 20.875 14.281 1 95.94 83 ALA A CA 1
ATOM 618 C C . ALA A 1 83 ? 5.348 20.281 13.125 1 95.94 83 ALA A C 1
ATOM 620 O O . ALA A 1 83 ? 4.383 19.547 13.344 1 95.94 83 ALA A O 1
ATOM 621 N N . ALA A 1 84 ? 5.777 20.625 11.906 1 97.69 84 ALA A N 1
ATOM 622 C CA . ALA A 1 84 ? 5.113 20.078 10.727 1 97.69 84 ALA A CA 1
ATOM 623 C C . ALA A 1 84 ? 5.129 18.562 10.727 1 97.69 84 ALA A C 1
ATOM 625 O O . ALA A 1 84 ? 4.094 17.922 10.539 1 97.69 84 ALA A O 1
ATOM 626 N N . LEU A 1 85 ? 6.305 18.016 11.008 1 96.81 85 LEU A N 1
ATOM 627 C CA . LEU A 1 85 ? 6.48 16.562 11.047 1 96.81 85 LEU A CA 1
ATOM 628 C C . LEU A 1 85 ? 5.539 15.922 12.062 1 96.81 85 LEU A C 1
ATOM 630 O O . LEU A 1 85 ? 4.867 14.938 11.758 1 96.81 85 LEU A O 1
ATOM 634 N N . ASN A 1 86 ? 5.48 16.484 13.188 1 96.38 86 ASN A N 1
ATOM 635 C CA . ASN A 1 86 ? 4.645 15.945 14.258 1 96.38 86 ASN A CA 1
ATOM 636 C C . ASN A 1 86 ? 3.168 15.938 13.867 1 96.38 86 ASN A C 1
ATOM 638 O O . ASN A 1 86 ? 2.467 14.953 14.094 1 96.38 86 ASN A O 1
ATOM 642 N N . TRP A 1 87 ? 2.729 16.984 13.297 1 97.5 87 TRP A N 1
ATOM 643 C CA . TRP A 1 87 ? 1.324 17.094 12.914 1 97.5 87 TRP A CA 1
ATOM 644 C C . TRP A 1 87 ? 1.015 16.172 11.734 1 97.5 87 TRP A C 1
ATOM 646 O O . TRP A 1 87 ? -0.023 15.5 11.719 1 97.5 87 TRP A O 1
ATOM 656 N N . PHE A 1 88 ? 1.943 16.141 10.711 1 97.75 88 PHE A N 1
ATOM 657 C CA . PHE A 1 88 ? 1.741 15.211 9.602 1 97.75 88 PHE A CA 1
ATOM 658 C C . PHE A 1 88 ? 1.688 13.773 10.102 1 97.75 88 PHE A C 1
ATOM 660 O O . PHE A 1 88 ? 0.895 12.961 9.617 1 97.75 88 PHE A O 1
ATOM 667 N N . GLU A 1 89 ? 2.539 13.469 11.039 1 96.5 89 GLU A N 1
ATOM 668 C CA . GLU A 1 89 ? 2.553 12.117 11.594 1 96.5 89 GLU A CA 1
ATOM 669 C C . GLU A 1 89 ? 1.216 11.773 12.25 1 96.5 89 GLU A C 1
ATOM 671 O O . GLU A 1 89 ? 0.66 10.703 12.016 1 96.5 89 GLU A O 1
ATOM 676 N N . LYS A 1 90 ? 0.678 12.664 13.07 1 96.38 90 LYS A N 1
ATOM 677 C CA . LYS A 1 90 ? -0.596 12.438 13.75 1 96.38 90 LYS A CA 1
ATOM 678 C C . LYS A 1 90 ? -1.721 12.211 12.742 1 96.38 90 LYS A C 1
ATOM 680 O O . LYS A 1 90 ? -2.502 11.266 12.875 1 96.38 90 LYS A O 1
ATOM 685 N N . ALA A 1 91 ? -1.783 13.055 11.734 1 97.38 91 ALA A N 1
ATOM 686 C CA . ALA A 1 91 ? -2.801 12.906 10.703 1 97.38 91 ALA A CA 1
ATOM 687 C C . ALA A 1 91 ? -2.596 11.609 9.914 1 97.38 91 ALA A C 1
ATOM 689 O O . ALA A 1 91 ? -3.564 10.93 9.562 1 97.38 91 ALA A O 1
ATOM 690 N N . SER A 1 92 ? -1.374 11.305 9.602 1 97.06 92 SER A N 1
ATOM 691 C CA . SER A 1 92 ? -1.04 10.102 8.852 1 97.06 92 SER A CA 1
ATOM 692 C C . SER A 1 92 ? -1.514 8.844 9.578 1 97.06 92 SER A C 1
ATOM 694 O O . SER A 1 92 ? -1.983 7.895 8.945 1 97.06 92 SER A O 1
ATOM 696 N N . LEU A 1 93 ? -1.373 8.844 10.891 1 94.75 93 LEU A N 1
ATOM 697 C CA . LEU A 1 93 ? -1.766 7.707 11.711 1 94.75 93 LEU A CA 1
ATOM 698 C C . LEU A 1 93 ? -3.268 7.457 11.617 1 94.75 93 LEU A C 1
ATOM 700 O O . LEU A 1 93 ? -3.74 6.367 11.945 1 94.75 93 LEU A O 1
ATOM 704 N N . GLN A 1 94 ? -3.959 8.43 11.148 1 94.75 94 GLN A N 1
ATOM 705 C CA . GLN A 1 94 ? -5.406 8.305 11 1 94.75 94 GLN A CA 1
ATOM 706 C C . GLN A 1 94 ? -5.789 8.031 9.555 1 94.75 94 GLN A C 1
ATOM 708 O O . GLN A 1 94 ? -6.965 8.094 9.195 1 94.75 94 GLN A O 1
ATOM 713 N N . GLY A 1 95 ? -4.789 7.902 8.625 1 95.06 95 GLY A N 1
ATOM 714 C CA . GLY A 1 95 ? -5.051 7.512 7.25 1 95.06 95 GLY A CA 1
ATOM 715 C C . GLY A 1 95 ? -5.145 8.695 6.305 1 95.06 95 GLY A C 1
ATOM 716 O O . GLY A 1 95 ? -5.578 8.547 5.16 1 95.06 95 GLY A O 1
ATOM 717 N N . HIS A 1 96 ? -4.781 9.828 6.742 1 96.81 96 HIS A N 1
ATOM 718 C CA . HIS A 1 96 ? -4.836 11 5.879 1 96.81 96 HIS A CA 1
ATOM 719 C C . HIS A 1 96 ? -3.754 10.945 4.805 1 96.81 96 HIS A C 1
ATOM 721 O O . HIS A 1 96 ? -2.576 11.172 5.094 1 96.81 96 HIS A O 1
ATOM 727 N N . ALA A 1 97 ? -4.148 10.766 3.568 1 97.44 97 ALA A N 1
ATOM 728 C CA . ALA A 1 97 ? -3.238 10.43 2.479 1 97.44 97 ALA A CA 1
ATOM 729 C C . ALA A 1 97 ? -2.275 11.578 2.191 1 97.44 97 ALA A C 1
ATOM 731 O O . ALA A 1 97 ? -1.078 11.359 1.994 1 97.44 97 ALA A O 1
ATOM 732 N N . GLN A 1 98 ? -2.758 12.781 2.176 1 98 98 GLN A N 1
ATOM 733 C CA . GLN A 1 98 ? -1.9 13.93 1.894 1 98 98 GLN A CA 1
ATOM 734 C C . GLN A 1 98 ? -0.869 14.125 3 1 98 98 GLN A C 1
ATOM 736 O O . GLN A 1 98 ? 0.269 14.516 2.732 1 98 98 GLN A O 1
ATOM 741 N N . ALA A 1 99 ? -1.286 13.938 4.234 1 98.19 99 ALA A N 1
ATOM 742 C CA . ALA A 1 99 ? -0.321 13.992 5.328 1 98.19 99 ALA A CA 1
ATOM 743 C C . ALA A 1 99 ? 0.763 12.938 5.16 1 98.19 99 ALA A C 1
ATOM 745 O O . ALA A 1 99 ? 1.942 13.195 5.402 1 98.19 99 ALA A O 1
ATOM 746 N N . GLN A 1 100 ? 0.344 11.734 4.754 1 98.12 100 GLN A N 1
ATOM 747 C CA . GLN A 1 100 ? 1.298 10.664 4.488 1 98.12 100 GLN A CA 1
ATOM 748 C C . GLN A 1 100 ? 2.289 11.062 3.398 1 98.12 100 GLN A C 1
ATOM 750 O O . GLN A 1 100 ? 3.488 10.805 3.518 1 98.12 100 GLN A O 1
ATOM 755 N N . TYR A 1 101 ? 1.799 11.703 2.381 1 98.56 101 TYR A N 1
ATOM 756 C CA . TYR A 1 101 ? 2.625 12.18 1.278 1 98.56 101 TYR A CA 1
ATOM 757 C C . TYR A 1 101 ? 3.691 13.148 1.777 1 98.56 101 TYR A C 1
ATOM 759 O O . TYR A 1 101 ? 4.871 13.008 1.447 1 98.56 101 TYR A O 1
ATOM 767 N N . HIS A 1 102 ? 3.291 14.102 2.58 1 98.12 102 HIS A N 1
ATOM 768 C CA . HIS A 1 102 ? 4.238 15.078 3.109 1 98.12 102 HIS A CA 1
ATOM 769 C C . HIS A 1 102 ? 5.246 14.414 4.043 1 98.12 102 HIS A C 1
ATOM 771 O O . HIS A 1 102 ? 6.434 14.734 4.012 1 98.12 102 HIS A O 1
ATOM 777 N N . LEU A 1 103 ? 4.734 13.508 4.836 1 97.44 103 LEU A N 1
ATOM 778 C CA . LEU A 1 103 ? 5.633 12.773 5.719 1 97.44 103 LEU A CA 1
ATOM 779 C C . LEU A 1 103 ? 6.707 12.039 4.914 1 97.44 103 LEU A C 1
ATOM 781 O O . LEU A 1 103 ? 7.895 12.148 5.223 1 97.44 103 LEU A O 1
ATOM 785 N N . GLY A 1 104 ? 6.316 11.344 3.854 1 97.81 104 GLY A N 1
ATOM 786 C CA . GLY A 1 104 ? 7.262 10.664 2.984 1 97.81 104 GLY A CA 1
ATOM 787 C C . GLY A 1 104 ? 8.266 11.602 2.344 1 97.81 104 GLY A C 1
ATOM 788 O O . GLY A 1 104 ? 9.445 11.273 2.234 1 97.81 104 GLY A O 1
ATOM 789 N N . THR A 1 105 ? 7.773 12.727 1.938 1 98.06 105 THR A N 1
ATOM 790 C CA . THR A 1 105 ? 8.641 13.727 1.33 1 98.06 105 THR A CA 1
ATOM 791 C C . THR A 1 105 ? 9.672 14.234 2.336 1 98.06 105 THR A C 1
ATOM 793 O O . THR A 1 105 ? 10.836 14.43 1.991 1 98.06 105 THR A O 1
ATOM 796 N N . MET A 1 106 ? 9.242 14.438 3.566 1 97 106 MET A N 1
ATOM 797 C CA . MET A 1 106 ? 10.156 14.898 4.605 1 97 106 MET A CA 1
ATOM 798 C C . MET A 1 106 ? 11.211 13.836 4.91 1 97 106 MET A C 1
ATOM 800 O O . MET A 1 106 ? 12.375 14.164 5.156 1 97 106 MET A O 1
ATOM 804 N N . PHE A 1 107 ? 10.891 12.547 4.883 1 95.75 107 PHE A N 1
ATOM 805 C CA . PHE A 1 107 ? 11.852 11.461 5.027 1 95.75 107 PHE A CA 1
ATOM 806 C C . PHE A 1 107 ? 12.867 11.484 3.893 1 95.75 107 PHE A C 1
ATOM 808 O O . PHE A 1 107 ? 14.047 11.195 4.102 1 95.75 107 PHE A O 1
ATOM 815 N N . PHE A 1 108 ? 12.398 11.82 2.711 1 97.75 108 PHE A N 1
ATOM 816 C CA . PHE A 1 108 ? 13.25 11.844 1.527 1 97.75 108 PHE A CA 1
ATOM 817 C C . PHE A 1 108 ? 14.266 12.984 1.61 1 97.75 108 PHE A C 1
ATOM 819 O O . PHE A 1 108 ? 15.461 12.781 1.39 1 97.75 108 PHE A O 1
ATOM 826 N N . ARG A 1 109 ? 13.797 14.109 2.041 1 97.25 109 ARG A N 1
ATOM 827 C CA . ARG A 1 109 ? 14.586 15.336 1.992 1 97.25 109 ARG A CA 1
ATOM 828 C C . ARG A 1 109 ? 15.359 15.539 3.291 1 97.25 109 ARG A C 1
ATOM 830 O O . ARG A 1 109 ? 16.234 16.406 3.369 1 97.25 109 ARG A O 1
ATOM 837 N N . GLY A 1 110 ? 15.023 14.789 4.262 1 95.69 110 GLY A N 1
ATOM 838 C CA . GLY A 1 110 ? 15.648 15 5.559 1 95.69 110 GLY A CA 1
ATOM 839 C C . GLY A 1 110 ? 15.203 16.281 6.234 1 95.69 110 GLY A C 1
ATOM 840 O O . GLY A 1 110 ? 16.031 17.047 6.734 1 95.69 110 GLY A O 1
ATOM 841 N N . GLU A 1 111 ? 13.938 16.516 6.227 1 95.44 111 GLU A N 1
ATOM 842 C CA . GLU A 1 111 ? 13.359 17.719 6.812 1 95.44 111 GLU A CA 1
ATOM 843 C C . GLU A 1 111 ? 12.742 17.422 8.172 1 95.44 111 GLU A C 1
ATOM 845 O O . GLU A 1 111 ? 11.625 16.906 8.258 1 95.44 111 GLU A O 1
ATOM 850 N N . GLY A 1 112 ? 13.359 17.781 9.234 1 93.56 112 GLY A N 1
ATOM 851 C CA . GLY A 1 112 ? 12.891 17.516 10.586 1 93.56 112 GLY A CA 1
ATOM 852 C C . GLY A 1 112 ? 13.305 16.141 11.102 1 93.56 112 GLY A C 1
ATOM 853 O O . GLY A 1 112 ? 13.062 15.82 12.266 1 93.56 112 GLY A O 1
ATOM 854 N N . VAL A 1 113 ? 13.906 15.398 10.234 1 91.88 113 VAL A N 1
ATOM 855 C CA . VAL A 1 113 ? 14.391 14.055 10.531 1 91.88 113 VAL A CA 1
ATOM 856 C C . VAL A 1 113 ? 15.539 13.703 9.586 1 91.88 113 VAL A C 1
ATOM 858 O O . VAL A 1 113 ? 15.672 14.305 8.516 1 91.88 113 VAL A O 1
ATOM 861 N N . PRO A 1 114 ? 16.438 12.859 9.984 1 91.81 114 PRO A N 1
ATOM 862 C CA . PRO A 1 114 ? 17.438 12.43 9 1 91.81 114 PRO A CA 1
ATOM 863 C C . PRO A 1 114 ? 16.812 11.789 7.762 1 91.81 114 PRO A C 1
ATOM 865 O O . PRO A 1 114 ? 15.836 11.055 7.871 1 91.81 114 PRO A O 1
ATOM 868 N N . ALA A 1 115 ? 17.391 12.078 6.609 1 95.06 115 ALA A N 1
ATOM 869 C CA . ALA A 1 115 ? 16.891 11.5 5.363 1 95.06 115 ALA A CA 1
ATOM 870 C C . ALA A 1 115 ? 16.984 9.977 5.395 1 95.06 115 ALA A C 1
ATOM 872 O O . ALA A 1 115 ? 17.953 9.414 5.898 1 95.06 115 ALA A O 1
ATOM 873 N N . ASN A 1 116 ? 16.016 9.336 4.828 1 95.44 116 ASN A N 1
ATOM 874 C CA . ASN A 1 116 ? 15.938 7.887 4.699 1 95.44 116 ASN A CA 1
ATOM 875 C C . ASN A 1 116 ? 15.148 7.477 3.463 1 95.44 116 ASN A C 1
ATOM 877 O O . ASN A 1 116 ? 13.914 7.484 3.48 1 95.44 116 ASN A O 1
ATOM 881 N N . ASN A 1 117 ? 15.836 7.09 2.471 1 97 117 ASN A N 1
ATOM 882 C CA . ASN A 1 117 ? 15.195 6.781 1.194 1 97 117 ASN A CA 1
ATOM 883 C C . ASN A 1 117 ? 14.273 5.57 1.305 1 97 117 ASN A C 1
ATOM 885 O O . ASN A 1 117 ? 13.203 5.539 0.689 1 97 117 ASN A O 1
ATOM 889 N N . VAL A 1 118 ? 14.656 4.586 2.078 1 96.81 118 VAL A N 1
ATOM 890 C CA . VAL A 1 118 ? 13.852 3.373 2.209 1 96.81 118 VAL A CA 1
ATOM 891 C C . VAL A 1 118 ? 12.516 3.703 2.857 1 96.81 118 VAL A C 1
ATOM 893 O O . VAL A 1 118 ? 11.453 3.357 2.326 1 96.81 118 VAL A O 1
ATOM 896 N N . GLN A 1 119 ? 12.57 4.465 3.938 1 95.81 119 GLN A N 1
ATOM 897 C CA . GLN A 1 119 ? 11.336 4.848 4.621 1 95.81 119 GLN A CA 1
ATOM 898 C C . GLN A 1 119 ? 10.492 5.77 3.748 1 95.81 119 GLN A C 1
ATOM 900 O O . GLN A 1 119 ? 9.266 5.617 3.68 1 95.81 119 GLN A O 1
ATOM 905 N N . ALA A 1 120 ? 11.188 6.668 3.1 1 97.44 120 ALA A N 1
ATOM 906 C CA . ALA A 1 120 ? 10.477 7.602 2.225 1 97.44 120 ALA A CA 1
ATOM 907 C C . ALA A 1 120 ? 9.727 6.859 1.125 1 97.44 120 ALA A C 1
ATOM 909 O O . ALA A 1 120 ? 8.547 7.121 0.887 1 97.44 120 ALA A O 1
ATOM 910 N N . TYR A 1 121 ? 10.391 5.93 0.489 1 98.12 121 TYR A N 1
ATOM 911 C CA . TYR A 1 121 ? 9.828 5.16 -0.613 1 98.12 121 TYR A CA 1
ATOM 912 C C . TYR A 1 121 ? 8.586 4.395 -0.162 1 98.12 121 TYR A C 1
ATOM 914 O O . TYR A 1 121 ? 7.539 4.465 -0.804 1 98.12 121 TYR A O 1
ATOM 922 N N . ILE A 1 122 ? 8.648 3.699 0.971 1 97 122 ILE A N 1
ATOM 923 C CA . ILE A 1 122 ? 7.555 2.873 1.471 1 97 122 ILE A CA 1
ATOM 924 C C . ILE A 1 122 ? 6.371 3.76 1.855 1 97 122 ILE A C 1
ATOM 926 O O . ILE A 1 122 ? 5.234 3.49 1.467 1 97 122 ILE A O 1
ATOM 930 N N . VAL A 1 123 ? 6.617 4.844 2.553 1 97.38 123 VAL A N 1
ATOM 931 C CA . VAL A 1 123 ? 5.562 5.738 3.02 1 97.38 123 VAL A CA 1
ATOM 932 C C . VAL A 1 123 ? 4.867 6.391 1.824 1 97.38 123 VAL A C 1
ATOM 934 O O . VAL A 1 123 ? 3.639 6.477 1.781 1 97.38 123 VAL A O 1
ATOM 937 N N . LEU A 1 124 ? 5.68 6.809 0.829 1 98.06 124 LEU A N 1
ATOM 938 C CA . LEU A 1 124 ? 5.109 7.445 -0.354 1 98.06 124 LEU A CA 1
ATOM 939 C C . LEU A 1 124 ? 4.277 6.453 -1.157 1 98.06 124 LEU A C 1
ATOM 941 O O . LEU A 1 124 ? 3.195 6.793 -1.645 1 98.06 124 LEU A O 1
ATOM 945 N N . LYS A 1 125 ? 4.723 5.23 -1.301 1 97.38 125 LYS A N 1
ATOM 946 C CA . LYS A 1 125 ? 3.949 4.195 -1.979 1 97.38 125 LYS A CA 1
ATOM 947 C C . LYS A 1 125 ? 2.619 3.953 -1.272 1 97.38 125 LYS A C 1
ATOM 949 O O . LYS A 1 125 ? 1.572 3.881 -1.919 1 97.38 125 LYS A O 1
ATOM 954 N N . MET A 1 126 ? 2.684 3.877 0.023 1 96.19 126 MET A N 1
ATOM 955 C CA . MET A 1 126 ? 1.467 3.631 0.793 1 96.19 126 MET A CA 1
ATOM 956 C C . MET A 1 126 ? 0.54 4.84 0.748 1 96.19 126 MET A C 1
ATOM 958 O O . MET A 1 126 ? -0.683 4.688 0.722 1 96.19 126 MET A O 1
ATOM 962 N N . ALA A 1 127 ? 1.128 6.023 0.744 1 97.69 127 ALA A N 1
ATOM 963 C CA . ALA A 1 127 ? 0.317 7.23 0.599 1 97.69 127 ALA A CA 1
ATOM 964 C C . ALA A 1 127 ? -0.455 7.219 -0.718 1 97.69 127 ALA A C 1
ATOM 966 O O . ALA A 1 127 ? -1.61 7.645 -0.771 1 97.69 127 ALA A O 1
ATOM 967 N N . ALA A 1 128 ? 0.161 6.762 -1.752 1 95.75 128 ALA A N 1
ATOM 968 C CA . ALA A 1 128 ? -0.481 6.68 -3.061 1 95.75 128 ALA A CA 1
ATOM 969 C C . ALA A 1 128 ? -1.697 5.762 -3.021 1 95.75 128 ALA A C 1
ATOM 971 O O . ALA A 1 128 ? -2.764 6.109 -3.533 1 95.75 128 ALA A O 1
ATOM 972 N N . VAL A 1 129 ? -1.544 4.66 -2.338 1 93.56 129 VAL A N 1
ATOM 973 C CA . VAL A 1 129 ? -2.627 3.689 -2.223 1 93.56 129 VAL A CA 1
ATOM 974 C C . VAL A 1 129 ? -3.779 4.293 -1.424 1 93.56 129 VAL A C 1
ATOM 976 O O . VAL A 1 129 ? -4.945 3.994 -1.686 1 93.56 129 VAL A O 1
ATOM 979 N N . ASN A 1 130 ? -3.443 5.125 -0.551 1 95.19 130 ASN A N 1
ATOM 980 C CA . ASN A 1 130 ? -4.457 5.734 0.303 1 95.19 130 ASN A CA 1
ATOM 981 C C . ASN A 1 130 ? -5.074 6.965 -0.353 1 95.19 130 ASN A C 1
ATOM 983 O O . ASN A 1 130 ? -5.965 7.598 0.218 1 95.19 130 ASN A O 1
ATOM 987 N N . GLY A 1 131 ? -4.5 7.41 -1.541 1 93.81 131 GLY A N 1
ATOM 988 C CA . GLY A 1 131 ? -5.242 8.406 -2.295 1 93.81 131 GLY A CA 1
ATOM 989 C C . GLY A 1 131 ? -4.449 9.672 -2.547 1 93.81 131 GLY A C 1
ATOM 990 O O . GLY A 1 131 ? -4.988 10.664 -3.049 1 93.81 131 GLY A O 1
ATOM 991 N N . ALA A 1 132 ? -3.193 9.648 -2.191 1 96.94 132 ALA A N 1
ATOM 992 C CA . ALA A 1 132 ? -2.361 10.805 -2.516 1 96.94 132 ALA A CA 1
ATOM 993 C C . ALA A 1 132 ? -1.899 10.75 -3.971 1 96.94 132 ALA A C 1
ATOM 995 O O . ALA A 1 132 ? -0.997 9.992 -4.316 1 96.94 132 ALA A O 1
ATOM 996 N N . GLU A 1 133 ? -2.35 11.594 -4.816 1 91.38 133 GLU A N 1
ATOM 997 C CA . GLU A 1 133 ? -2.223 11.508 -6.27 1 91.38 133 GLU A CA 1
ATOM 998 C C . GLU A 1 133 ? -0.773 11.703 -6.707 1 91.38 133 GLU A C 1
ATOM 1000 O O . GLU A 1 133 ? -0.316 11.062 -7.652 1 91.38 133 GLU A O 1
ATOM 1005 N N . ASP A 1 134 ? -0.032 12.508 -5.996 1 95.38 134 ASP A N 1
ATOM 1006 C CA . ASP A 1 134 ? 1.326 12.836 -6.414 1 95.38 134 ASP A CA 1
ATOM 1007 C C . ASP A 1 134 ? 2.342 11.883 -5.785 1 95.38 134 ASP A C 1
ATOM 1009 O O . ASP A 1 134 ? 3.535 11.953 -6.09 1 95.38 134 ASP A O 1
ATOM 1013 N N . ALA A 1 135 ? 1.903 11.008 -4.977 1 97.75 135 ALA A N 1
ATOM 1014 C CA . ALA A 1 135 ? 2.807 10.242 -4.129 1 97.75 135 ALA A CA 1
ATOM 1015 C C . ALA A 1 135 ? 3.596 9.219 -4.945 1 97.75 135 ALA A C 1
ATOM 1017 O O . ALA A 1 135 ? 4.773 8.969 -4.672 1 97.75 135 ALA A O 1
ATOM 1018 N N . LEU A 1 136 ? 3.002 8.656 -5.984 1 95 136 LEU A N 1
ATOM 1019 C CA . LEU A 1 136 ? 3.699 7.66 -6.793 1 95 136 LEU A CA 1
ATOM 1020 C C . LEU A 1 136 ? 4.852 8.297 -7.562 1 95 136 LEU A C 1
ATOM 1022 O O . LEU A 1 136 ? 5.926 7.711 -7.684 1 95 136 LEU A O 1
ATOM 1026 N N . ASP A 1 137 ? 4.629 9.477 -8.062 1 96.06 137 ASP A N 1
ATOM 1027 C CA . ASP A 1 137 ? 5.691 10.203 -8.758 1 96.06 137 ASP A CA 1
ATOM 1028 C C . ASP A 1 137 ? 6.855 10.492 -7.812 1 96.06 137 ASP A C 1
ATOM 1030 O 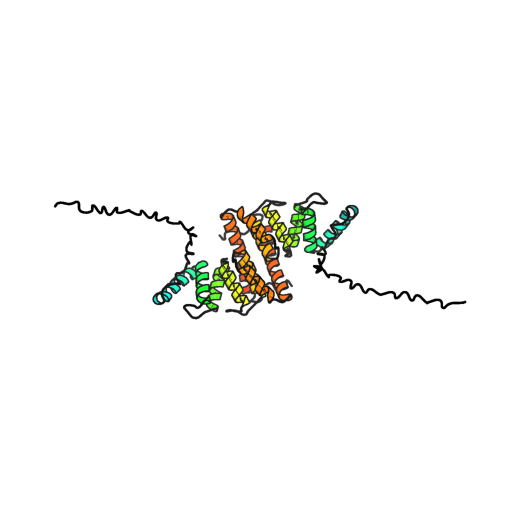O . ASP A 1 137 ? 8.023 10.344 -8.195 1 96.06 137 ASP A O 1
ATOM 1034 N N . SER A 1 138 ? 6.512 10.898 -6.668 1 98.19 138 SER A N 1
ATOM 1035 C CA . SER A 1 138 ? 7.543 11.18 -5.68 1 98.19 138 SER A CA 1
ATOM 1036 C C . SER A 1 138 ? 8.289 9.914 -5.285 1 98.19 138 SER A C 1
ATOM 1038 O O . SER A 1 138 ? 9.508 9.938 -5.094 1 98.19 138 SER A O 1
ATOM 1040 N N . ALA A 1 139 ? 7.559 8.812 -5.137 1 97.94 139 ALA A N 1
ATOM 1041 C CA . ALA A 1 139 ? 8.203 7.535 -4.848 1 97.94 139 ALA A CA 1
ATOM 1042 C C . ALA A 1 139 ? 9.203 7.164 -5.938 1 97.94 139 ALA A C 1
ATOM 1044 O O . ALA A 1 139 ? 10.281 6.645 -5.645 1 97.94 139 ALA A O 1
ATOM 1045 N N . ASP A 1 140 ? 8.859 7.457 -7.156 1 97 140 ASP A N 1
ATOM 1046 C CA . ASP A 1 140 ? 9.75 7.176 -8.273 1 97 140 ASP A CA 1
ATOM 1047 C C . ASP A 1 140 ? 11.031 8 -8.18 1 97 140 ASP A C 1
ATOM 1049 O O . ASP A 1 140 ? 12.125 7.508 -8.477 1 97 140 ASP A O 1
ATOM 1053 N N . LEU A 1 141 ? 10.875 9.195 -7.824 1 97.94 141 LEU A N 1
ATOM 1054 C CA . LEU A 1 141 ? 12.031 10.062 -7.648 1 97.94 141 LEU A CA 1
ATOM 1055 C C . LEU A 1 141 ? 12.945 9.531 -6.547 1 97.94 141 LEU A C 1
ATOM 1057 O O . LEU A 1 141 ? 14.172 9.547 -6.691 1 97.94 141 LEU A O 1
ATOM 1061 N N . VAL A 1 142 ? 12.383 9.086 -5.434 1 98.5 142 VAL A N 1
ATOM 1062 C CA . VAL A 1 142 ? 13.172 8.5 -4.355 1 98.5 142 VAL A CA 1
ATOM 1063 C C . VAL A 1 142 ? 13.914 7.27 -4.863 1 98.5 142 VAL A C 1
ATOM 1065 O O . VAL A 1 142 ? 15.109 7.094 -4.594 1 98.5 142 VAL A O 1
ATOM 1068 N N . ALA A 1 143 ? 13.203 6.453 -5.602 1 98.06 143 ALA A N 1
ATOM 1069 C CA . ALA A 1 143 ? 13.773 5.215 -6.125 1 98.06 143 ALA A CA 1
ATOM 1070 C C . ALA A 1 143 ? 15 5.5 -6.988 1 98.06 143 ALA A C 1
ATOM 1072 O O . ALA A 1 143 ? 15.961 4.727 -6.984 1 98.06 143 ALA A O 1
ATOM 1073 N N . GLU A 1 144 ? 14.953 6.574 -7.691 1 97.88 144 GLU A N 1
ATOM 1074 C CA . GLU A 1 144 ? 16.062 6.961 -8.555 1 97.88 144 GLU A CA 1
ATOM 1075 C C . GLU A 1 144 ? 17.328 7.207 -7.75 1 97.88 144 GLU A C 1
ATOM 1077 O O . GLU A 1 144 ? 18.438 7.137 -8.289 1 97.88 144 GLU A O 1
ATOM 1082 N N . GLN A 1 145 ? 17.203 7.453 -6.535 1 97.94 145 GLN A N 1
ATOM 1083 C CA . GLN A 1 145 ? 18.359 7.777 -5.695 1 97.94 145 GLN A CA 1
ATOM 1084 C C . GLN A 1 145 ? 18.75 6.59 -4.824 1 97.94 145 GLN A C 1
ATOM 1086 O O . GLN A 1 145 ? 19.703 6.676 -4.043 1 97.94 145 GLN A O 1
ATOM 1091 N N . MET A 1 146 ? 18.031 5.57 -4.91 1 97.62 146 MET A N 1
ATOM 1092 C CA . MET A 1 146 ? 18.281 4.395 -4.082 1 97.62 146 MET A CA 1
ATOM 1093 C C . MET A 1 146 ? 19.234 3.432 -4.785 1 97.62 146 MET A C 1
ATOM 1095 O O . MET A 1 146 ? 19.188 3.291 -6.008 1 97.62 146 MET A O 1
ATOM 1099 N N . ASN A 1 147 ? 20.109 2.844 -4.016 1 97.25 147 ASN A N 1
ATOM 1100 C CA . ASN A 1 147 ? 20.891 1.75 -4.574 1 97.25 147 ASN A CA 1
ATOM 1101 C C . ASN A 1 147 ? 20.141 0.43 -4.535 1 97.25 147 ASN A C 1
ATOM 1103 O O . ASN A 1 147 ? 19 0.378 -4.043 1 97.25 147 ASN A O 1
ATOM 1107 N N . ARG A 1 148 ? 20.703 -0.567 -5.074 1 96.44 148 ARG A N 1
ATOM 1108 C CA . ARG A 1 148 ? 20.016 -1.851 -5.234 1 96.44 148 ARG A CA 1
ATOM 1109 C C . ARG A 1 148 ? 19.656 -2.447 -3.879 1 96.44 148 ARG A C 1
ATOM 1111 O O . ARG A 1 148 ? 18.578 -3.012 -3.717 1 96.44 148 ARG A O 1
ATOM 1118 N N . ASP A 1 149 ? 20.547 -2.277 -2.908 1 96.81 149 ASP A N 1
ATOM 1119 C CA . ASP A 1 149 ? 20.281 -2.814 -1.577 1 96.81 149 ASP A CA 1
ATOM 1120 C C . ASP A 1 149 ? 19.094 -2.113 -0.928 1 96.81 149 ASP A C 1
ATOM 1122 O O . ASP A 1 149 ? 18.234 -2.766 -0.329 1 96.81 149 ASP A O 1
ATOM 1126 N N . GLU A 1 150 ? 18.984 -0.837 -1.113 1 96.12 150 GLU A N 1
ATOM 1127 C CA . GLU A 1 150 ? 17.875 -0.061 -0.565 1 96.12 150 GLU A CA 1
ATOM 1128 C C . GLU A 1 150 ? 16.547 -0.467 -1.202 1 96.12 150 GLU A C 1
ATOM 1130 O O . GLU A 1 150 ? 15.547 -0.626 -0.506 1 96.12 150 GLU A O 1
ATOM 1135 N N . LEU A 1 151 ? 16.625 -0.667 -2.459 1 96.56 151 LEU A N 1
ATOM 1136 C CA . LEU A 1 151 ? 15.414 -1.071 -3.172 1 96.56 151 LEU A CA 1
ATOM 1137 C C . LEU A 1 151 ? 14.969 -2.463 -2.738 1 96.56 151 LEU A C 1
ATOM 1139 O O . LEU A 1 151 ? 13.773 -2.711 -2.568 1 96.56 151 LEU A O 1
ATOM 1143 N N . ASP A 1 152 ? 15.953 -3.326 -2.564 1 95.12 152 ASP A N 1
ATOM 1144 C CA . ASP A 1 152 ? 15.641 -4.68 -2.121 1 95.12 152 ASP A CA 1
ATOM 1145 C C . ASP A 1 152 ? 14.992 -4.672 -0.739 1 95.12 152 ASP A C 1
ATOM 1147 O O . ASP A 1 152 ? 14.023 -5.387 -0.499 1 95.12 152 ASP A O 1
ATOM 1151 N N . ILE A 1 153 ? 15.516 -3.842 0.122 1 95.31 153 ILE A N 1
ATOM 1152 C CA . ILE A 1 153 ? 14.969 -3.744 1.472 1 95.31 153 ILE A CA 1
ATOM 1153 C C . ILE A 1 153 ? 13.539 -3.215 1.414 1 95.31 153 ILE A C 1
ATOM 1155 O O . ILE A 1 153 ? 12.641 -3.777 2.041 1 95.31 153 ILE A O 1
ATOM 1159 N N . ALA A 1 154 ? 13.281 -2.186 0.65 1 96.06 154 ALA A N 1
ATOM 1160 C CA . ALA A 1 154 ? 11.953 -1.588 0.549 1 96.06 154 ALA A CA 1
ATOM 1161 C C . ALA A 1 154 ? 10.945 -2.582 -0.023 1 96.06 154 ALA A C 1
ATOM 1163 O O . ALA A 1 154 ? 9.812 -2.68 0.463 1 96.06 154 ALA A O 1
ATOM 1164 N N . THR A 1 155 ? 11.352 -3.312 -1.024 1 94.38 155 THR A N 1
ATOM 1165 C CA . THR A 1 155 ? 10.484 -4.301 -1.652 1 94.38 155 THR A CA 1
ATOM 1166 C C . THR A 1 155 ? 10.117 -5.406 -0.666 1 94.38 155 THR A C 1
ATOM 1168 O O . THR A 1 155 ? 8.969 -5.852 -0.617 1 94.38 155 THR A O 1
ATOM 1171 N N . ARG A 1 156 ? 11.047 -5.797 0.061 1 94.44 156 ARG A N 1
ATOM 1172 C CA . ARG A 1 156 ? 10.797 -6.82 1.069 1 94.44 156 ARG A CA 1
ATOM 1173 C C . ARG A 1 156 ? 9.812 -6.324 2.121 1 94.44 156 ARG A C 1
ATOM 1175 O O . ARG A 1 156 ? 8.898 -7.055 2.521 1 94.44 156 ARG A O 1
ATOM 1182 N N . VAL A 1 157 ? 9.984 -5.121 2.541 1 95.12 157 VAL A N 1
ATOM 1183 C CA . VAL A 1 157 ? 9.094 -4.555 3.551 1 95.12 157 VAL A CA 1
ATOM 1184 C C . VAL A 1 157 ? 7.676 -4.461 2.994 1 95.12 157 VAL A C 1
ATOM 1186 O O . VAL A 1 157 ? 6.715 -4.848 3.664 1 95.12 157 VAL A O 1
ATOM 1189 N N . LEU A 1 158 ? 7.516 -3.963 1.786 1 96.19 158 LEU A N 1
ATOM 1190 C CA . LEU A 1 158 ? 6.199 -3.855 1.162 1 96.19 158 LEU A CA 1
ATOM 1191 C C . LEU A 1 158 ? 5.562 -5.23 0.996 1 96.19 158 LEU A C 1
ATOM 1193 O O . LEU A 1 158 ? 4.363 -5.398 1.229 1 96.19 158 LEU A O 1
ATOM 1197 N N . GLY A 1 159 ? 6.375 -6.246 0.586 1 95.81 159 GLY A N 1
ATOM 1198 C CA . GLY A 1 159 ? 5.898 -7.621 0.535 1 95.81 159 GLY A CA 1
ATOM 1199 C C . GLY A 1 159 ? 5.426 -8.141 1.88 1 95.81 159 GLY A C 1
ATOM 1200 O O . GLY A 1 159 ? 4.418 -8.844 1.96 1 95.81 159 GLY A O 1
ATOM 1201 N N . GLN A 1 160 ? 6.141 -7.789 2.92 1 94.88 160 GLN A N 1
ATOM 1202 C CA . GLN A 1 160 ? 5.77 -8.219 4.266 1 94.88 160 GLN A CA 1
ATOM 1203 C C . GLN A 1 160 ? 4.461 -7.57 4.703 1 94.88 160 GLN A C 1
ATOM 1205 O O . GLN A 1 160 ? 3.646 -8.203 5.383 1 94.88 160 GLN A O 1
ATOM 1210 N N . ILE A 1 161 ? 4.281 -6.363 4.398 1 95.06 161 ILE A N 1
ATOM 1211 C CA . ILE A 1 161 ? 3.037 -5.672 4.715 1 95.06 161 ILE A CA 1
ATOM 1212 C C . ILE A 1 161 ? 1.861 -6.395 4.059 1 95.06 161 ILE A C 1
ATOM 1214 O O . ILE A 1 161 ? 0.84 -6.641 4.707 1 95.06 161 ILE A O 1
ATOM 1218 N N . PHE A 1 162 ? 2.002 -6.797 2.844 1 95 162 PHE A N 1
ATOM 1219 C CA . PHE A 1 162 ? 0.975 -7.566 2.152 1 95 162 PHE A CA 1
ATOM 1220 C C . PHE A 1 162 ? 0.725 -8.891 2.859 1 95 162 PHE A C 1
ATOM 1222 O O . PHE A 1 162 ? -0.426 -9.266 3.094 1 95 162 PHE A O 1
ATOM 1229 N N . ARG A 1 163 ? 1.807 -9.555 3.156 1 94.25 163 ARG A N 1
ATOM 1230 C CA . ARG A 1 163 ? 1.711 -10.852 3.818 1 94.25 163 ARG A CA 1
ATOM 1231 C C . ARG A 1 163 ? 0.914 -10.75 5.113 1 94.25 163 ARG A C 1
ATOM 1233 O O . ARG A 1 163 ? 0.037 -11.578 5.379 1 94.25 163 ARG A O 1
ATOM 1240 N N . ASN A 1 164 ? 1.204 -9.758 5.91 1 93.56 164 ASN A N 1
ATOM 1241 C CA . ASN A 1 164 ? 0.496 -9.57 7.168 1 93.56 164 ASN A CA 1
ATOM 1242 C C . ASN A 1 164 ? -0.999 -9.359 6.945 1 93.56 164 ASN A C 1
ATOM 1244 O O . ASN A 1 164 ? -1.824 -9.906 7.676 1 93.56 164 ASN A O 1
ATOM 1248 N N . TYR A 1 165 ? -1.354 -8.648 5.969 1 93.75 165 TYR A N 1
ATOM 1249 C CA . TYR A 1 165 ? -2.762 -8.43 5.656 1 93.75 165 TYR A CA 1
ATOM 1250 C C . TYR A 1 165 ? -3.434 -9.727 5.223 1 93.75 165 TYR A C 1
ATOM 1252 O O . TYR A 1 165 ? -4.531 -10.047 5.688 1 93.75 165 TYR A O 1
ATOM 1260 N N . LEU A 1 166 ? -2.719 -10.445 4.355 1 93.31 166 LEU A N 1
ATOM 1261 C CA . LEU A 1 166 ? -3.291 -11.688 3.846 1 93.31 166 LEU A CA 1
ATOM 1262 C C . LEU A 1 166 ? -3.484 -12.703 4.969 1 93.31 166 LEU A C 1
ATOM 1264 O O . LEU A 1 166 ? -4.496 -13.406 5.012 1 93.31 166 LEU A O 1
ATOM 1268 N N . ILE A 1 167 ? -2.555 -12.781 5.871 1 91.31 167 ILE A N 1
ATOM 1269 C CA . ILE A 1 167 ? -2.656 -13.68 7.012 1 91.31 167 ILE A CA 1
ATOM 1270 C C . ILE A 1 167 ? -3.834 -13.273 7.891 1 91.31 167 ILE A C 1
ATOM 1272 O O . ILE A 1 167 ? -4.586 -14.125 8.367 1 91.31 167 ILE A O 1
ATOM 1276 N N . GLU A 1 168 ? -4.008 -11.992 8.109 1 89.44 168 GLU A N 1
ATOM 1277 C CA . GLU A 1 168 ? -5.148 -11.492 8.875 1 89.44 168 GLU A CA 1
ATOM 1278 C C . GLU A 1 168 ? -6.469 -11.891 8.211 1 89.44 168 GLU A C 1
ATOM 1280 O O . GLU A 1 168 ? -7.43 -12.242 8.898 1 89.44 168 GLU A O 1
ATOM 1285 N N . LEU A 1 169 ? -6.555 -11.844 6.895 1 86.69 169 LEU A N 1
ATOM 1286 C CA . LEU A 1 169 ? -7.746 -12.25 6.156 1 86.69 169 LEU A CA 1
ATOM 1287 C C . LEU A 1 169 ? -8.039 -13.727 6.379 1 86.69 169 LEU A C 1
ATOM 1289 O O . LEU A 1 169 ? -9.203 -14.117 6.535 1 86.69 169 LEU A O 1
ATOM 1293 N N . GLN A 1 170 ? -6.992 -14.531 6.336 1 85.38 170 GLN A N 1
ATOM 1294 C CA . GLN A 1 170 ? -7.141 -15.977 6.465 1 85.38 170 GLN A CA 1
ATOM 1295 C C . GLN A 1 170 ? -7.578 -16.359 7.871 1 85.38 170 GLN A C 1
ATOM 1297 O O . GLN A 1 170 ? -8.312 -17.344 8.055 1 85.38 170 GLN A O 1
ATOM 1302 N N . THR A 1 171 ? -7.082 -15.656 8.844 1 84.81 171 THR A N 1
ATOM 1303 C CA . THR A 1 171 ? -7.402 -15.953 10.234 1 84.81 171 THR A CA 1
ATOM 1304 C C . THR A 1 171 ? -8.805 -15.469 10.586 1 84.81 171 THR A C 1
ATOM 1306 O O . THR A 1 171 ? -9.477 -16.062 11.43 1 84.81 171 THR A O 1
ATOM 1309 N N . ALA A 1 172 ? -9.164 -14.289 10.258 1 71.44 172 ALA A N 1
ATOM 1310 C CA . ALA A 1 172 ? -10.484 -13.734 10.547 1 71.44 172 ALA A CA 1
ATOM 1311 C C . ALA A 1 172 ? -11.586 -14.539 9.859 1 71.44 172 ALA A C 1
ATOM 1313 O O . ALA A 1 172 ? -12.75 -14.461 10.25 1 71.44 172 ALA A O 1
ATOM 1314 N N . GLY A 1 173 ? -11.531 -15.633 9.547 1 57.25 173 GLY A N 1
ATOM 1315 C CA . GLY A 1 173 ? -12.648 -16.344 8.945 1 57.25 173 GLY A CA 1
ATOM 1316 C C . GLY A 1 173 ? -13.461 -15.492 7.992 1 57.25 173 GLY A C 1
ATOM 1317 O O . GLY A 1 173 ? -14.188 -14.594 8.422 1 57.25 173 GLY A O 1
ATOM 1318 N N . GLY A 1 174 ? -13.406 -15.398 6.688 1 51.69 174 GLY A N 1
ATOM 1319 C CA . GLY A 1 174 ? -14.133 -14.641 5.688 1 51.69 174 GLY A CA 1
ATOM 1320 C C . GLY A 1 174 ? -14.383 -13.195 6.09 1 51.69 174 GLY A C 1
ATOM 1321 O O . GLY A 1 174 ? -14.961 -12.422 5.324 1 51.69 174 GLY A O 1
ATOM 1322 N N . VAL A 1 175 ? -14.68 -12.961 7.461 1 47.22 175 VAL A N 1
ATOM 1323 C CA . VAL A 1 175 ? -15.102 -11.641 7.895 1 47.22 175 VAL A CA 1
ATOM 1324 C C . VAL A 1 175 ? -13.898 -10.703 7.945 1 47.22 175 VAL A C 1
ATOM 1326 O O . VAL A 1 175 ? -12.805 -11.102 8.352 1 47.22 175 VAL A O 1
ATOM 1329 N N . THR A 1 176 ? -13.953 -9.75 7.219 1 47.31 176 THR A N 1
ATOM 1330 C CA . THR A 1 176 ? -12.93 -8.742 6.984 1 47.31 176 THR A CA 1
ATOM 1331 C C . THR A 1 176 ? -12.375 -8.219 8.305 1 47.31 176 THR A C 1
ATOM 1333 O O . THR A 1 176 ? -13.141 -7.879 9.211 1 47.31 176 THR A O 1
ATOM 1336 N N . PRO A 1 177 ? -11.352 -8.516 8.797 1 42.16 177 PRO A N 1
ATOM 1337 C CA . PRO A 1 177 ? -10.719 -7.988 10.008 1 42.16 177 PRO A CA 1
ATOM 1338 C C . PRO A 1 177 ? -10.93 -6.488 10.188 1 42.16 177 PRO A C 1
ATOM 1340 O O . PRO A 1 177 ? -10.438 -5.898 11.148 1 42.16 177 PRO A O 1
ATOM 1343 N N . PHE A 1 178 ? -11.391 -5.754 9.289 1 39.69 178 PHE A N 1
ATOM 1344 C CA . PHE A 1 178 ? -11.633 -4.316 9.219 1 39.69 178 PHE A CA 1
ATOM 1345 C C . PHE A 1 178 ? -12.844 -3.932 10.07 1 39.69 178 PHE A C 1
ATOM 1347 O O . PHE A 1 178 ? -13.484 -2.912 9.812 1 39.69 178 PHE A O 1
ATOM 1354 N N . ALA A 1 179 ? -13.32 -4.891 10.914 1 39.12 179 ALA A N 1
ATOM 1355 C CA . ALA A 1 179 ? -14.422 -4.434 11.758 1 39.12 179 ALA A CA 1
ATOM 1356 C C . ALA A 1 179 ? -14.109 -3.084 12.391 1 39.12 179 ALA A C 1
ATOM 1358 O O . ALA A 1 179 ? -12.977 -2.844 12.82 1 39.12 179 ALA A O 1
ATOM 1359 N N . PRO A 1 180 ? -15.109 -2.191 12.289 1 34.53 180 PRO A N 1
ATOM 1360 C CA . PRO A 1 180 ? -14.906 -0.902 12.953 1 34.53 180 PRO A CA 1
ATOM 1361 C C . PRO A 1 180 ? -14.336 -1.047 14.367 1 34.53 180 PRO A C 1
ATOM 1363 O O . PRO A 1 180 ? -14.547 -2.074 15.016 1 34.53 180 PRO A O 1
ATOM 1366 N N . LEU A 1 181 ? -13.195 -0.492 14.617 1 29.94 181 LEU A N 1
ATOM 1367 C CA . LEU A 1 181 ? -12.875 -0.423 16.047 1 29.94 181 LEU A CA 1
ATOM 1368 C C . LEU A 1 181 ? -14.125 -0.188 16.875 1 29.94 181 LEU A C 1
ATOM 1370 O O . LEU A 1 181 ? -14.977 0.626 16.516 1 29.94 181 LEU A O 1
ATOM 1374 N N . PRO A 1 182 ? -14.328 -1.153 17.859 1 30.92 182 PRO A N 1
ATOM 1375 C CA . PRO A 1 182 ? -15.5 -0.743 18.641 1 30.92 182 PRO A CA 1
ATOM 1376 C C . PRO A 1 182 ? -15.445 0.723 19.062 1 30.92 182 PRO A C 1
ATOM 1378 O O . PRO A 1 182 ? -14.359 1.283 19.219 1 30.92 182 PRO A O 1
ATOM 1381 N N . MET B 1 1 ? 53.688 -18.188 -84.5 1 24.95 1 MET B N 1
ATOM 1382 C CA . MET B 1 1 ? 52.969 -16.938 -84.25 1 24.95 1 MET B CA 1
ATOM 1383 C C . MET B 1 1 ? 52.25 -16.922 -82.938 1 24.95 1 MET B C 1
ATOM 1385 O O . MET B 1 1 ? 51.125 -17.391 -82.812 1 24.95 1 MET B O 1
ATOM 1389 N N . PHE B 1 2 ? 52.938 -17.281 -81.812 1 24.28 2 PHE B N 1
ATOM 1390 C CA . PHE B 1 2 ? 52.656 -17.766 -80.5 1 24.28 2 PHE B CA 1
ATOM 1391 C C . PHE B 1 2 ? 52.25 -16.625 -79.562 1 24.28 2 PHE B C 1
ATOM 1393 O O . PHE B 1 2 ? 53.094 -15.922 -79.062 1 24.28 2 PHE B O 1
ATOM 1400 N N . ARG B 1 3 ? 51.312 -15.695 -80.25 1 29.8 3 ARG B N 1
ATOM 1401 C CA . ARG B 1 3 ? 51.031 -14.492 -79.5 1 29.8 3 ARG B CA 1
ATOM 1402 C C . ARG B 1 3 ? 50.719 -14.828 -78 1 29.8 3 ARG B C 1
ATOM 1404 O O . ARG B 1 3 ? 50.344 -15.953 -77.688 1 29.8 3 ARG B O 1
ATOM 1411 N N . THR B 1 4 ? 51.031 -13.883 -77.188 1 32.78 4 THR B N 1
ATOM 1412 C CA . THR B 1 4 ? 51.156 -13.492 -75.75 1 32.78 4 THR B CA 1
ATOM 1413 C C . THR B 1 4 ? 49.812 -13.656 -75.062 1 32.78 4 THR B C 1
ATOM 1415 O O . THR B 1 4 ? 48.781 -13.18 -75.5 1 32.78 4 THR B O 1
ATOM 1418 N N . GLY B 1 5 ? 49.531 -14.812 -74.438 1 31.86 5 GLY B N 1
ATOM 1419 C CA . GLY B 1 5 ? 48.438 -15.312 -73.688 1 31.86 5 GLY B CA 1
ATOM 1420 C C . GLY B 1 5 ? 48.062 -14.406 -72.5 1 31.86 5 GLY B C 1
ATOM 1421 O O . GLY B 1 5 ? 48.875 -14.211 -71.562 1 31.86 5 GLY B O 1
ATOM 1422 N N . ARG B 1 6 ? 47.469 -13.203 -72.875 1 35.41 6 ARG B N 1
ATOM 1423 C CA . ARG B 1 6 ? 47.094 -12.18 -71.938 1 35.41 6 ARG B CA 1
ATOM 1424 C C . ARG B 1 6 ? 46.344 -12.797 -70.75 1 35.41 6 ARG B C 1
ATOM 1426 O O . ARG B 1 6 ? 45.375 -13.547 -70.938 1 35.41 6 ARG B O 1
ATOM 1433 N N . THR B 1 7 ? 47.062 -12.984 -69.625 1 34.41 7 THR B N 1
ATOM 1434 C CA . THR B 1 7 ? 46.719 -13.43 -68.312 1 34.41 7 THR B CA 1
ATOM 1435 C C . THR B 1 7 ? 45.562 -12.578 -67.75 1 34.41 7 THR B C 1
ATOM 1437 O O . THR B 1 7 ? 45.719 -11.367 -67.562 1 34.41 7 THR B O 1
ATOM 1440 N N . LEU B 1 8 ? 44.344 -12.812 -68.188 1 32.78 8 LEU B N 1
ATOM 1441 C CA . LEU B 1 8 ? 43.125 -12.164 -67.688 1 32.78 8 LEU B CA 1
ATOM 1442 C C . LEU B 1 8 ? 43.062 -12.18 -66.188 1 32.78 8 LEU B C 1
ATOM 1444 O O . LEU B 1 8 ? 42.938 -13.242 -65.562 1 32.78 8 LEU B O 1
ATOM 1448 N N . ALA B 1 9 ? 43.938 -11.391 -65.562 1 30.72 9 ALA B N 1
ATOM 1449 C CA . ALA B 1 9 ? 43.812 -11.336 -64.062 1 30.72 9 ALA B CA 1
ATOM 1450 C C . ALA B 1 9 ? 42.406 -10.836 -63.688 1 30.72 9 ALA B C 1
ATOM 1452 O O . ALA B 1 9 ? 42.031 -9.734 -64.062 1 30.72 9 ALA B O 1
ATOM 1453 N N . LEU B 1 10 ? 41.438 -11.727 -63.656 1 34.41 10 LEU B N 1
ATOM 1454 C CA . LEU B 1 10 ? 40.125 -11.477 -63.125 1 34.41 10 LEU B CA 1
ATOM 1455 C C . LEU B 1 10 ? 40.219 -10.797 -61.75 1 34.41 10 LEU B C 1
ATOM 1457 O O . LEU B 1 10 ? 40.781 -11.359 -60.812 1 34.41 10 LEU B O 1
ATOM 1461 N N . GLY B 1 11 ? 40.469 -9.477 -61.781 1 31.11 11 GLY B N 1
ATOM 1462 C CA . GLY B 1 11 ? 40.438 -8.648 -60.562 1 31.11 11 GLY B CA 1
ATOM 1463 C C . GLY B 1 11 ? 39.188 -8.844 -59.719 1 31.11 11 GLY B C 1
ATOM 1464 O O . GLY B 1 11 ? 38.062 -8.68 -60.219 1 31.11 11 GLY B O 1
ATOM 1465 N N . CYS B 1 12 ? 39.156 -9.867 -58.875 1 32.19 12 CYS B N 1
ATOM 1466 C CA . CYS B 1 12 ? 38.094 -10.109 -57.906 1 32.19 12 CYS B CA 1
ATOM 1467 C C . CYS B 1 12 ? 37.75 -8.844 -57.125 1 32.19 12 CYS B C 1
ATOM 1469 O O . CYS B 1 12 ? 38.562 -8.336 -56.375 1 32.19 12 CYS B O 1
ATOM 1471 N N . LEU B 1 13 ? 37.25 -7.844 -57.844 1 31.88 13 LEU B N 1
ATOM 1472 C CA . LEU B 1 13 ? 36.781 -6.699 -57.062 1 31.88 13 LEU B CA 1
ATOM 1473 C C . LEU B 1 13 ? 35.969 -7.152 -55.875 1 31.88 13 LEU B C 1
ATOM 1475 O O . LEU B 1 13 ? 34.938 -7.82 -56.031 1 31.88 13 LEU B O 1
ATOM 1479 N N . LEU B 1 14 ? 36.625 -7.312 -54.719 1 32.69 14 LEU B N 1
ATOM 1480 C CA . LEU B 1 14 ? 36.125 -7.48 -53.375 1 32.69 14 LEU B CA 1
ATOM 1481 C C . LEU B 1 14 ? 35.062 -6.414 -53.062 1 32.69 14 LEU B C 1
ATOM 1483 O O . LEU B 1 14 ? 35.406 -5.238 -52.906 1 32.69 14 LEU B O 1
ATOM 1487 N N . ILE B 1 15 ? 34.031 -6.332 -53.875 1 34.12 15 ILE B N 1
ATOM 1488 C CA . ILE B 1 15 ? 33 -5.395 -53.438 1 34.12 15 ILE B CA 1
ATOM 1489 C C . ILE B 1 15 ? 32.688 -5.648 -51.969 1 34.12 15 ILE B C 1
ATOM 1491 O O . ILE B 1 15 ? 32.188 -6.723 -51.594 1 34.12 15 ILE B O 1
ATOM 1495 N N . LEU B 1 16 ? 33.469 -5.09 -51.062 1 33.59 16 LEU B N 1
ATOM 1496 C CA . LEU B 1 16 ? 33.125 -4.969 -49.625 1 33.59 16 LEU B CA 1
ATOM 1497 C C . LEU B 1 16 ? 31.734 -4.398 -49.469 1 33.59 16 LEU B C 1
ATOM 1499 O O . LEU B 1 16 ? 31.5 -3.215 -49.719 1 33.59 16 LEU B O 1
ATOM 1503 N N . GLN B 1 17 ? 30.75 -5.027 -50 1 35.19 17 GLN B N 1
ATOM 1504 C CA . GLN B 1 17 ? 29.453 -4.477 -49.625 1 35.19 17 GLN B CA 1
ATOM 1505 C C . GLN B 1 17 ? 29.359 -4.305 -48.125 1 35.19 17 GLN B C 1
ATOM 1507 O O . GLN B 1 17 ? 29.641 -5.238 -47.344 1 35.19 17 GLN B O 1
ATOM 1512 N N . PRO B 1 18 ? 29.656 -3.1 -47.625 1 39.41 18 PRO B N 1
ATOM 1513 C CA . PRO B 1 18 ? 29.391 -2.877 -46.219 1 39.41 18 PRO B CA 1
ATOM 1514 C C . PRO B 1 18 ? 28.016 -3.396 -45.781 1 39.41 18 PRO B C 1
ATOM 1516 O O . PRO B 1 18 ? 27 -3.094 -46.438 1 39.41 18 PRO B O 1
ATOM 1519 N N . LEU B 1 19 ? 27.891 -4.676 -45.5 1 32.78 19 LEU B N 1
ATOM 1520 C CA . LEU B 1 19 ? 26.688 -5.145 -44.844 1 32.78 19 LEU B CA 1
ATOM 1521 C C . LEU B 1 19 ? 26.266 -4.184 -43.75 1 32.78 19 LEU B C 1
ATOM 1523 O O . LEU B 1 19 ? 26.984 -4.016 -42.75 1 32.78 19 LEU B O 1
ATOM 1527 N N . LEU B 1 20 ? 25.922 -2.998 -44.094 1 31.44 20 LEU B N 1
ATOM 1528 C CA . LEU B 1 20 ? 25.266 -2.154 -43.094 1 31.44 20 LEU B CA 1
ATOM 1529 C C . LEU B 1 20 ? 24.234 -2.951 -42.312 1 31.44 20 LEU B C 1
ATOM 1531 O O . LEU B 1 20 ? 23.172 -3.309 -42.812 1 31.44 20 LEU B O 1
ATOM 1535 N N . ALA B 1 21 ? 24.625 -3.988 -41.594 1 32.03 21 ALA B N 1
ATOM 1536 C CA . ALA B 1 21 ? 23.734 -4.617 -40.625 1 32.03 21 ALA B CA 1
ATOM 1537 C C . ALA B 1 21 ? 22.984 -3.566 -39.781 1 32.03 21 ALA B C 1
ATOM 1539 O O . ALA B 1 21 ? 23.625 -2.787 -39.062 1 32.03 21 ALA B O 1
ATOM 1540 N N . GLN B 1 22 ? 22.078 -2.902 -40.312 1 30.33 22 GLN B N 1
ATOM 1541 C CA . GLN B 1 22 ? 21.203 -2.082 -39.5 1 30.33 22 GLN B CA 1
ATOM 1542 C C . GLN B 1 22 ? 20.828 -2.805 -38.188 1 30.33 22 GLN B C 1
ATOM 1544 O O . GLN B 1 22 ? 20.219 -3.877 -38.219 1 30.33 22 GLN B O 1
ATOM 1549 N N . ALA B 1 23 ? 21.656 -2.74 -37.188 1 31.36 23 ALA B N 1
ATOM 1550 C CA . ALA B 1 23 ? 21.422 -3.113 -35.781 1 31.36 23 ALA B CA 1
ATOM 1551 C C . ALA B 1 23 ? 20.047 -2.658 -35.312 1 31.36 23 ALA B C 1
ATOM 1553 O O . ALA B 1 23 ? 19.797 -1.46 -35.156 1 31.36 23 ALA B O 1
ATOM 1554 N N . GLY B 1 24 ? 19.016 -2.986 -36 1 32.88 24 GLY B N 1
ATOM 1555 C CA . GLY B 1 24 ? 17.75 -2.756 -35.312 1 32.88 24 GLY B CA 1
ATOM 1556 C C . GLY B 1 24 ? 17.812 -3.066 -33.844 1 32.88 24 GLY B C 1
ATOM 1557 O O . GLY B 1 24 ? 18.531 -3.965 -33.406 1 32.88 24 GLY B O 1
ATOM 1558 N N . GLY B 1 25 ? 17.781 -2.105 -32.969 1 33.53 25 GLY B N 1
ATOM 1559 C CA . GLY B 1 25 ? 17.828 -2.137 -31.531 1 33.53 25 GLY B CA 1
ATOM 1560 C C . GLY B 1 25 ? 17.125 -3.334 -30.922 1 33.53 25 GLY B C 1
ATOM 1561 O O . GLY B 1 25 ? 15.914 -3.504 -31.109 1 33.53 25 GLY B O 1
ATOM 1562 N N . ASN B 1 26 ? 17.688 -4.531 -31.031 1 30.97 26 ASN B N 1
ATOM 1563 C CA . ASN B 1 26 ? 17.375 -5.777 -30.344 1 30.97 26 ASN B CA 1
ATOM 1564 C C . ASN B 1 26 ? 16.906 -5.523 -28.922 1 30.97 26 ASN B C 1
ATOM 1566 O O . ASN B 1 26 ? 17.672 -5.082 -28.062 1 30.97 26 ASN B O 1
ATOM 1570 N N . SER B 1 27 ? 15.859 -4.859 -28.828 1 34.84 27 SER B N 1
ATOM 1571 C CA . SER B 1 27 ? 15.211 -5.043 -27.531 1 34.84 27 SER B CA 1
ATOM 1572 C C . SER B 1 27 ? 15.484 -6.438 -26.969 1 34.84 27 SER B C 1
ATOM 1574 O O . SER B 1 27 ? 15.078 -7.438 -27.562 1 34.84 27 SER B O 1
ATOM 1576 N N . LEU B 1 28 ? 16.688 -6.789 -26.641 1 35.59 28 LEU B N 1
ATOM 1577 C CA . LEU B 1 28 ? 17.062 -7.941 -25.828 1 35.59 28 LEU B CA 1
ATOM 1578 C C . LEU B 1 28 ? 15.859 -8.445 -25.031 1 35.59 28 LEU B C 1
ATOM 1580 O O . LEU B 1 28 ? 15.406 -7.777 -24.094 1 35.59 28 LEU B O 1
ATOM 1584 N N . LEU B 1 29 ? 14.828 -8.883 -25.641 1 37.31 29 LEU B N 1
ATOM 1585 C CA . LEU B 1 29 ? 13.844 -9.766 -25.031 1 37.31 29 LEU B CA 1
ATOM 1586 C C . LEU B 1 29 ? 14.508 -10.688 -24.016 1 37.31 29 LEU B C 1
ATOM 1588 O O . LEU B 1 29 ? 15.25 -11.609 -24.391 1 37.31 29 LEU B O 1
ATOM 1592 N N . ILE B 1 30 ? 15.352 -10.195 -23.156 1 40.47 30 ILE B N 1
ATOM 1593 C CA . ILE B 1 30 ? 15.656 -11.109 -22.062 1 40.47 30 ILE B CA 1
ATOM 1594 C C . ILE B 1 30 ? 14.531 -12.141 -21.922 1 40.47 30 ILE B C 1
ATOM 1596 O O . ILE B 1 30 ? 13.391 -11.781 -21.641 1 40.47 30 ILE B O 1
ATOM 1600 N N . PRO B 1 31 ? 14.523 -13.148 -22.719 1 41.38 31 PRO B N 1
ATOM 1601 C CA . PRO B 1 31 ? 13.484 -14.141 -22.453 1 41.38 31 PRO B CA 1
ATOM 1602 C C . PRO B 1 31 ? 13.055 -14.18 -20.984 1 41.38 31 PRO B C 1
ATOM 1604 O O . PRO B 1 31 ? 13.891 -14.055 -20.094 1 41.38 31 PRO B O 1
ATOM 1607 N N . ALA B 1 32 ? 12.133 -13.578 -20.594 1 48.34 32 ALA B N 1
ATOM 1608 C CA . ALA B 1 32 ? 11.578 -13.82 -19.266 1 48.34 32 ALA B CA 1
ATOM 1609 C C . ALA B 1 32 ? 11.719 -15.289 -18.875 1 48.34 32 ALA B C 1
ATOM 1611 O O . ALA B 1 32 ? 11.062 -16.156 -19.453 1 48.34 32 ALA B O 1
ATOM 1612 N N . THR B 1 33 ? 12.898 -15.844 -18.812 1 58.38 33 THR B N 1
ATOM 1613 C CA . THR B 1 33 ? 13.117 -17.25 -18.484 1 58.38 33 THR B CA 1
ATOM 1614 C C . THR B 1 33 ? 12.25 -17.656 -17.297 1 58.38 33 THR B C 1
ATOM 1616 O O . THR B 1 33 ? 12.469 -17.203 -16.172 1 58.38 33 THR B O 1
ATOM 1619 N N . GLY B 1 34 ? 11.023 -18.062 -17.547 1 78 34 GLY B N 1
ATOM 1620 C CA . GLY B 1 34 ? 10.164 -18.703 -16.562 1 78 34 GLY B CA 1
ATOM 1621 C C . GLY B 1 34 ? 10.875 -19.766 -15.758 1 78 34 GLY B C 1
ATOM 1622 O O . GLY B 1 34 ? 11.938 -20.25 -16.156 1 78 34 GLY B O 1
ATOM 1623 N N . ARG B 1 35 ? 10.5 -19.922 -14.555 1 86.19 35 ARG B N 1
ATOM 1624 C CA . ARG B 1 35 ? 10.977 -20.984 -13.664 1 86.19 35 ARG B CA 1
ATOM 1625 C C . ARG B 1 35 ? 10.484 -22.344 -14.133 1 86.19 35 ARG B C 1
ATOM 1627 O O . ARG B 1 35 ? 11.148 -23.359 -13.898 1 86.19 35 ARG B O 1
ATOM 1634 N N . CYS B 1 36 ? 9.445 -22.359 -14.922 1 92.88 36 CYS B N 1
ATOM 1635 C CA . CYS B 1 36 ? 8.781 -23.594 -15.344 1 92.88 36 CYS B CA 1
ATOM 1636 C C . CYS B 1 36 ? 8.75 -23.688 -16.859 1 92.88 36 CYS B C 1
ATOM 1638 O O . CYS B 1 36 ? 8.57 -22.688 -17.547 1 92.88 36 CYS B O 1
ATOM 1640 N N . ALA B 1 37 ? 8.953 -24.875 -17.406 1 88.31 37 ALA B N 1
ATOM 1641 C CA . ALA B 1 37 ? 8.867 -25.141 -18.844 1 88.31 37 ALA B CA 1
ATOM 1642 C C . ALA B 1 37 ? 7.504 -25.703 -19.219 1 88.31 37 ALA B C 1
ATOM 1644 O O . ALA B 1 37 ? 7.41 -26.766 -19.828 1 88.31 37 ALA B O 1
ATOM 1645 N N . LEU B 1 38 ? 6.52 -24.938 -18.969 1 92.38 38 LEU B N 1
ATOM 1646 C CA . LEU B 1 38 ? 5.168 -25.469 -19.109 1 92.38 38 LEU B CA 1
ATOM 1647 C C . LEU B 1 38 ? 4.66 -25.312 -20.531 1 92.38 38 LEU B C 1
ATOM 1649 O O . LEU B 1 38 ? 3.648 -25.906 -20.906 1 92.38 38 LEU B O 1
ATOM 1653 N N . ASN B 1 39 ? 5.32 -24.469 -21.328 1 88.81 39 ASN B N 1
ATOM 1654 C CA . ASN B 1 39 ? 5.02 -24.375 -22.75 1 88.81 39 ASN B CA 1
ATOM 1655 C C . ASN B 1 39 ? 5.746 -25.453 -23.562 1 88.81 39 ASN B C 1
ATOM 1657 O O . ASN B 1 39 ? 6.562 -25.141 -24.422 1 88.81 39 ASN B O 1
ATOM 1661 N N . THR B 1 40 ? 5.578 -26.703 -23.234 1 90.12 40 THR B N 1
ATOM 1662 C CA . THR B 1 40 ? 6.203 -27.859 -23.875 1 90.12 40 THR B CA 1
ATOM 1663 C C . THR B 1 40 ? 5.188 -28.641 -24.688 1 90.12 40 THR B C 1
ATOM 1665 O O . THR B 1 40 ? 4.008 -28.297 -24.734 1 90.12 40 THR B O 1
ATOM 1668 N N . VAL B 1 41 ? 5.648 -29.609 -25.406 1 91.62 41 VAL B N 1
ATOM 1669 C CA . VAL B 1 41 ? 4.762 -30.438 -26.219 1 91.62 41 VAL B CA 1
ATOM 1670 C C . VAL B 1 41 ? 3.865 -31.266 -25.297 1 91.62 41 VAL B C 1
ATOM 1672 O O . VAL B 1 41 ? 4.246 -31.594 -24.172 1 91.62 41 VAL B O 1
ATOM 1675 N N . PRO B 1 42 ? 2.691 -31.609 -25.781 1 91.62 42 PRO B N 1
ATOM 1676 C CA . PRO B 1 42 ? 1.716 -32.312 -24.953 1 91.62 42 PRO B CA 1
ATOM 1677 C C . PRO B 1 42 ? 2.291 -33.562 -24.312 1 91.62 42 PRO B C 1
ATOM 1679 O O . PRO B 1 42 ? 1.982 -33.875 -23.156 1 91.62 42 PRO B O 1
ATOM 1682 N N . GLU B 1 43 ? 3.135 -34.25 -24.969 1 94.38 43 GLU B N 1
ATOM 1683 C CA . GLU B 1 43 ? 3.684 -35.531 -24.5 1 94.38 43 GLU B CA 1
ATOM 1684 C C . GLU B 1 43 ? 4.582 -35.312 -23.281 1 94.38 43 GLU B C 1
ATOM 1686 O O . GLU B 1 43 ? 4.773 -36.219 -22.469 1 94.38 43 GLU B O 1
ATOM 1691 N N . GLU B 1 44 ? 5.062 -34.125 -23.125 1 94.75 44 GLU B N 1
ATOM 1692 C CA . GLU B 1 44 ? 6.031 -33.812 -22.078 1 94.75 44 GLU B CA 1
ATOM 1693 C C . GLU B 1 44 ? 5.395 -33 -20.953 1 94.75 44 GLU B C 1
ATOM 1695 O O . GLU B 1 44 ? 6.043 -32.719 -19.938 1 94.75 44 GLU B O 1
ATOM 1700 N N . LEU B 1 45 ? 4.113 -32.688 -21.094 1 94.62 45 LEU B N 1
ATOM 1701 C CA . LEU B 1 45 ? 3.451 -31.75 -20.188 1 94.62 45 LEU B CA 1
ATOM 1702 C C . LEU B 1 45 ? 3.398 -32.312 -18.781 1 94.62 45 LEU B C 1
ATOM 1704 O O . LEU B 1 45 ? 3.629 -31.578 -17.812 1 94.62 45 LEU B O 1
ATOM 1708 N N . GLN B 1 46 ? 3.072 -33.531 -18.641 1 94.38 46 GLN B N 1
ATOM 1709 C CA . GLN B 1 46 ? 2.965 -34.156 -17.312 1 94.38 46 GLN B CA 1
ATOM 1710 C C . GLN B 1 46 ? 4.293 -34.062 -16.578 1 94.38 46 GLN B C 1
ATOM 1712 O O . GLN B 1 46 ? 4.328 -33.75 -15.383 1 94.38 46 GLN B O 1
ATOM 1717 N N . GLN B 1 47 ? 5.355 -34.375 -17.266 1 95.44 47 GLN B N 1
ATOM 1718 C CA . GLN B 1 47 ? 6.68 -34.281 -16.672 1 95.44 47 GLN B CA 1
ATOM 1719 C C . GLN B 1 47 ? 7.039 -32.844 -16.328 1 95.44 47 GLN B C 1
ATOM 1721 O O . GLN B 1 47 ? 7.617 -32.562 -15.266 1 95.44 47 GLN B O 1
ATOM 1726 N N . ALA B 1 48 ? 6.754 -31.922 -17.219 1 95.81 48 ALA B N 1
ATOM 1727 C CA . ALA B 1 48 ? 7.016 -30.516 -16.984 1 95.81 48 ALA B CA 1
ATOM 1728 C C . ALA B 1 48 ? 6.254 -30 -15.773 1 95.81 48 ALA B C 1
ATOM 1730 O O . ALA B 1 48 ? 6.801 -29.25 -14.961 1 95.81 48 ALA B O 1
ATOM 1731 N N . LEU B 1 49 ? 5.008 -30.406 -15.648 1 96 49 LEU B N 1
ATOM 1732 C CA . LEU B 1 49 ? 4.172 -30.016 -14.523 1 96 49 LEU B CA 1
ATOM 1733 C C . LEU B 1 49 ? 4.742 -30.547 -13.211 1 96 49 LEU B C 1
ATOM 1735 O O . LEU B 1 49 ? 4.812 -29.828 -12.219 1 96 49 LEU B O 1
ATOM 1739 N N . ALA B 1 50 ? 5.141 -31.75 -13.227 1 96.5 50 ALA B N 1
ATOM 1740 C CA . ALA B 1 50 ? 5.719 -32.375 -12.039 1 96.5 50 ALA B CA 1
ATOM 1741 C C . ALA B 1 50 ? 6.984 -31.641 -11.602 1 96.5 50 ALA B C 1
ATOM 1743 O O . ALA B 1 50 ? 7.191 -31.391 -10.406 1 96.5 50 ALA B O 1
ATOM 1744 N N . ALA B 1 51 ? 7.82 -31.344 -12.516 1 96.75 51 ALA B N 1
ATOM 1745 C CA . ALA B 1 51 ? 9.055 -30.609 -12.227 1 96.75 51 ALA B CA 1
ATOM 1746 C C . ALA B 1 51 ? 8.766 -29.234 -11.648 1 96.75 51 ALA B C 1
ATOM 1748 O O . ALA B 1 51 ? 9.391 -28.812 -10.672 1 96.75 51 ALA B O 1
ATOM 1749 N N . CYS B 1 52 ? 7.793 -28.578 -12.273 1 97.44 52 CYS B N 1
ATOM 1750 C CA . CYS B 1 52 ? 7.406 -27.266 -11.797 1 97.44 52 CYS B CA 1
ATOM 1751 C C . CYS B 1 52 ? 6.852 -27.328 -10.375 1 97.44 52 CYS B C 1
ATOM 1753 O O . CYS B 1 52 ? 7.18 -26.5 -9.531 1 97.44 52 CYS B O 1
ATOM 1755 N N . GLN B 1 53 ? 6.031 -28.25 -10.141 1 97.75 53 GLN B N 1
ATOM 1756 C CA . GLN B 1 53 ? 5.434 -28.422 -8.82 1 97.75 53 GLN B CA 1
ATOM 1757 C C . GLN B 1 53 ? 6.504 -28.688 -7.766 1 97.75 53 GLN B C 1
ATOM 1759 O O . GLN B 1 53 ? 6.391 -28.203 -6.633 1 97.75 53 GLN B O 1
ATOM 1764 N N . GLN B 1 54 ? 7.508 -29.453 -8.102 1 97.62 54 GLN B N 1
ATOM 1765 C CA . GLN B 1 54 ? 8.609 -29.688 -7.18 1 97.62 54 GLN B CA 1
ATOM 1766 C C . GLN B 1 54 ? 9.297 -28.391 -6.777 1 97.62 54 GLN B C 1
ATOM 1768 O O . GLN B 1 54 ? 9.539 -28.156 -5.594 1 97.62 54 GLN B O 1
ATOM 1773 N N . VAL B 1 55 ? 9.562 -27.578 -7.746 1 97.5 55 VAL B N 1
ATOM 1774 C CA . VAL B 1 55 ? 10.211 -26.297 -7.504 1 97.5 55 VAL B CA 1
ATOM 1775 C C . VAL B 1 55 ? 9.289 -25.406 -6.68 1 97.5 55 VAL B C 1
ATOM 1777 O O . VAL B 1 55 ? 9.727 -24.766 -5.711 1 97.5 55 VAL B O 1
ATOM 1780 N N . ALA B 1 56 ? 8.062 -25.344 -7.047 1 98.25 56 ALA B N 1
ATOM 1781 C CA . ALA B 1 56 ? 7.07 -24.516 -6.355 1 98.25 56 ALA B CA 1
ATOM 1782 C C . ALA B 1 56 ? 6.91 -24.969 -4.906 1 98.25 56 ALA B C 1
ATOM 1784 O O . ALA B 1 56 ? 6.84 -24.125 -4 1 98.25 56 ALA B O 1
ATOM 1785 N N . ASN B 1 57 ? 6.855 -26.219 -4.688 1 98 57 ASN B N 1
ATOM 1786 C CA . ASN B 1 57 ? 6.727 -26.766 -3.34 1 98 57 ASN B CA 1
ATOM 1787 C C . ASN B 1 57 ? 7.965 -26.453 -2.494 1 98 57 ASN B C 1
ATOM 1789 O O . ASN B 1 57 ? 7.883 -26.406 -1.267 1 98 57 ASN B O 1
ATOM 1793 N N . GLY B 1 58 ? 9.047 -26.297 -3.16 1 97.31 58 GLY B N 1
ATOM 1794 C CA . GLY B 1 58 ? 10.273 -25.906 -2.486 1 97.31 58 GLY B CA 1
ATOM 1795 C C . GLY B 1 58 ? 10.297 -24.438 -2.086 1 97.31 58 GLY B C 1
ATOM 1796 O O . GLY B 1 58 ? 11.25 -23.969 -1.463 1 97.31 58 GLY B O 1
ATOM 1797 N N . GLY B 1 59 ? 9.312 -23.656 -2.57 1 97.31 59 GLY B N 1
ATOM 1798 C CA . GLY B 1 59 ? 9.164 -22.297 -2.084 1 97.31 59 GLY B CA 1
ATOM 1799 C C . GLY B 1 59 ? 9.469 -21.25 -3.141 1 97.31 59 GLY B C 1
ATOM 1800 O O . GLY B 1 59 ? 9.492 -20.047 -2.848 1 97.31 59 GLY B O 1
ATOM 1801 N N . ASP B 1 60 ? 9.727 -21.609 -4.32 1 97.75 60 ASP B N 1
ATOM 1802 C CA . ASP B 1 60 ? 10.023 -20.641 -5.375 1 97.75 60 ASP B CA 1
ATOM 1803 C C . ASP B 1 60 ? 8.773 -19.875 -5.793 1 97.75 60 ASP B C 1
ATOM 1805 O O . ASP B 1 60 ? 7.875 -20.453 -6.422 1 97.75 60 ASP B O 1
ATOM 1809 N N . ALA B 1 61 ? 8.742 -18.641 -5.551 1 97.44 61 ALA B N 1
ATOM 1810 C CA . ALA B 1 61 ? 7.551 -17.828 -5.762 1 97.44 61 ALA B CA 1
ATOM 1811 C C . ALA B 1 61 ? 7.215 -17.719 -7.25 1 97.44 61 ALA B C 1
ATOM 1813 O O . ALA B 1 61 ? 6.039 -17.688 -7.625 1 97.44 61 ALA B O 1
ATOM 1814 N N . GLU B 1 62 ? 8.242 -17.594 -8.055 1 97.62 62 GLU B N 1
ATOM 1815 C CA . GLU B 1 62 ? 7.992 -17.5 -9.484 1 97.62 62 GLU B CA 1
ATOM 1816 C C . GLU B 1 62 ? 7.355 -18.781 -10.023 1 97.62 62 GLU B C 1
ATOM 1818 O O . GLU B 1 62 ? 6.422 -18.719 -10.828 1 97.62 62 GLU B O 1
ATOM 1823 N N . ALA B 1 63 ? 7.844 -19.906 -9.594 1 98.19 63 ALA B N 1
ATOM 1824 C CA . ALA B 1 63 ? 7.242 -21.188 -9.992 1 98.19 63 ALA B CA 1
ATOM 1825 C C . ALA B 1 63 ? 5.805 -21.281 -9.492 1 98.19 63 ALA B C 1
ATOM 1827 O O . ALA B 1 63 ? 4.93 -21.781 -10.203 1 98.19 63 ALA B O 1
ATOM 1828 N N . GLN B 1 64 ? 5.621 -20.875 -8.281 1 98.44 64 GLN B N 1
ATOM 1829 C CA . GLN B 1 64 ? 4.27 -20.859 -7.73 1 98.44 64 GLN B CA 1
ATOM 1830 C C . GLN B 1 64 ? 3.34 -19.984 -8.57 1 98.44 64 GLN B C 1
ATOM 1832 O O . GLN B 1 64 ? 2.229 -20.406 -8.906 1 98.44 64 GLN B O 1
ATOM 1837 N N . TYR B 1 65 ? 3.77 -18.859 -9.008 1 98.38 65 TYR B N 1
ATOM 1838 C CA . TYR B 1 65 ? 2.996 -17.969 -9.867 1 98.38 65 TYR B CA 1
ATOM 1839 C C . TYR B 1 65 ? 2.701 -18.609 -11.211 1 98.38 65 TYR B C 1
ATOM 1841 O O . TYR B 1 65 ? 1.562 -18.594 -11.68 1 98.38 65 TYR B O 1
ATOM 1849 N N . GLU B 1 66 ? 3.725 -19.188 -11.781 1 97.56 66 GLU B N 1
ATOM 1850 C CA . GLU B 1 66 ? 3.566 -19.797 -13.094 1 97.56 66 GLU B CA 1
ATOM 1851 C C . GLU B 1 66 ? 2.588 -20.969 -13.047 1 97.56 66 GLU B C 1
ATOM 1853 O O . GLU B 1 66 ? 1.801 -21.172 -13.969 1 97.56 66 GLU B O 1
ATOM 1858 N N . LEU B 1 67 ? 2.646 -21.75 -11.992 1 97.5 67 LEU B N 1
ATOM 1859 C CA . LEU B 1 67 ? 1.658 -22.812 -11.82 1 97.5 67 LEU B CA 1
ATOM 1860 C C . LEU B 1 67 ? 0.255 -22.219 -11.68 1 97.5 67 LEU B C 1
ATOM 1862 O O . LEU B 1 67 ? -0.7 -22.75 -12.258 1 97.5 67 LEU B O 1
ATOM 1866 N N . GLY B 1 68 ? 0.156 -21.188 -10.875 1 98 68 GLY B N 1
ATOM 1867 C CA . GLY B 1 68 ? -1.126 -20.516 -10.766 1 98 68 GLY B CA 1
ATOM 1868 C C . GLY B 1 68 ? -1.693 -20.094 -12.102 1 98 68 GLY B C 1
ATOM 1869 O O . GLY B 1 68 ? -2.859 -20.359 -12.398 1 98 68 GLY B O 1
ATOM 1870 N N . GLU B 1 69 ? -0.87 -19.5 -12.922 1 97.44 69 GLU B N 1
ATOM 1871 C CA . GLU B 1 69 ? -1.292 -19.062 -14.25 1 97.44 69 GLU B CA 1
ATOM 1872 C C . GLU B 1 69 ? -1.718 -20.266 -15.102 1 97.44 69 GLU B C 1
ATOM 1874 O O . GLU B 1 69 ? -2.707 -20.188 -15.836 1 97.44 69 GLU B O 1
ATOM 1879 N N . PHE B 1 70 ? -0.925 -21.312 -14.984 1 96.69 70 PHE B N 1
ATOM 1880 C CA . PHE B 1 70 ? -1.211 -22.531 -15.75 1 96.69 70 PHE B CA 1
ATOM 1881 C C . PHE B 1 70 ? -2.609 -23.047 -15.438 1 96.69 70 PHE B C 1
ATOM 1883 O O . PHE B 1 70 ? -3.395 -23.312 -16.359 1 96.69 70 PHE B O 1
ATOM 1890 N N . PHE B 1 71 ? -2.971 -23.109 -14.211 1 97.31 71 PHE B N 1
ATOM 1891 C CA . PHE B 1 71 ? -4.262 -23.641 -13.797 1 97.31 71 PHE B CA 1
ATOM 1892 C C . PHE B 1 71 ? -5.371 -22.625 -14.039 1 97.31 71 PHE B C 1
ATOM 1894 O O . PHE B 1 71 ? -6.523 -23 -14.273 1 97.31 71 PHE B O 1
ATOM 1901 N N . TYR B 1 72 ? -5.055 -21.391 -14.031 1 97.75 72 TYR B N 1
ATOM 1902 C CA . TYR B 1 72 ? -6.027 -20.328 -14.25 1 97.75 72 TYR B CA 1
ATOM 1903 C C . TYR B 1 72 ? -6.441 -20.266 -15.719 1 97.75 72 TYR B C 1
ATOM 1905 O O . TYR B 1 72 ? -7.621 -20.094 -16.031 1 97.75 72 TYR B O 1
ATOM 1913 N N . ASP B 1 73 ? -5.484 -20.344 -16.594 1 94.81 73 ASP B N 1
ATOM 1914 C CA . ASP B 1 73 ? -5.715 -20.203 -18.031 1 94.81 73 ASP B CA 1
ATOM 1915 C C . ASP B 1 73 ? -6.457 -21.406 -18.594 1 94.81 73 ASP B C 1
ATOM 1917 O O . ASP B 1 73 ? -7.312 -21.25 -19.469 1 94.81 73 ASP B O 1
ATOM 1921 N N . GLY B 1 74 ? -6.055 -22.531 -18.188 1 91.44 74 GLY B N 1
ATOM 1922 C CA . GLY B 1 74 ? -6.734 -23.734 -18.641 1 91.44 74 GLY B CA 1
ATOM 1923 C C . GLY B 1 74 ? -6.598 -23.969 -20.141 1 91.44 74 GLY B C 1
ATOM 1924 O O . GLY B 1 74 ? -7.492 -24.547 -20.766 1 91.44 74 GLY B O 1
ATOM 1925 N N . GLU B 1 75 ? -5.648 -23.5 -20.766 1 88.25 75 GLU B N 1
ATOM 1926 C CA . GLU B 1 75 ? -5.469 -23.609 -22.203 1 88.25 75 GLU B CA 1
ATOM 1927 C C . GLU B 1 75 ? -5.148 -25.047 -22.609 1 88.25 75 GLU B C 1
ATOM 1929 O O . GLU B 1 75 ? -5.641 -25.531 -23.641 1 88.25 75 GLU B O 1
ATOM 1934 N N . ARG B 1 76 ? -4.332 -25.75 -21.766 1 89.5 76 ARG B N 1
ATOM 1935 C CA . ARG B 1 76 ? -3.848 -27.078 -22.109 1 89.5 76 ARG B CA 1
ATOM 1936 C C . ARG B 1 76 ? -4.523 -28.156 -21.266 1 89.5 76 ARG B C 1
ATOM 1938 O O . ARG B 1 76 ? -4.488 -29.344 -21.609 1 89.5 76 ARG B O 1
ATOM 1945 N N . ILE B 1 77 ? -5.02 -27.766 -20.109 1 90 77 ILE B N 1
ATOM 1946 C CA . ILE B 1 77 ? -5.816 -28.594 -19.203 1 90 77 ILE B CA 1
ATOM 1947 C C . ILE B 1 77 ? -7.047 -27.812 -18.75 1 90 77 ILE B C 1
ATOM 1949 O O . ILE B 1 77 ? -7.09 -26.594 -18.859 1 90 77 ILE B O 1
ATOM 1953 N N . PRO B 1 78 ? -8.094 -28.594 -18.375 1 93.06 78 PRO B N 1
ATOM 1954 C CA . PRO B 1 78 ? -9.242 -27.859 -17.844 1 93.06 78 PRO B CA 1
ATOM 1955 C C . PRO B 1 78 ? -8.852 -26.906 -16.703 1 93.06 78 PRO B C 1
ATOM 1957 O O . PRO B 1 78 ? -8 -27.25 -15.883 1 93.06 78 PRO B O 1
ATOM 1960 N N . ARG B 1 79 ? -9.492 -25.781 -16.641 1 96.69 79 ARG B N 1
ATOM 1961 C CA . ARG B 1 79 ? -9.242 -24.781 -15.609 1 96.69 79 ARG B CA 1
ATOM 1962 C C . ARG B 1 79 ? -9.508 -25.344 -14.219 1 96.69 79 ARG B C 1
ATOM 1964 O O . ARG B 1 79 ? -10.508 -26.031 -14.008 1 96.69 79 ARG B O 1
ATOM 1971 N N . ASP B 1 80 ? -8.625 -25.094 -13.359 1 97.44 80 ASP B N 1
ATOM 1972 C CA . ASP B 1 80 ? -8.773 -25.391 -11.945 1 97.44 80 ASP B CA 1
ATOM 1973 C C . ASP B 1 80 ? -8.547 -24.156 -11.086 1 97.44 80 ASP B C 1
ATOM 1975 O O . ASP B 1 80 ? -7.426 -23.906 -10.633 1 97.44 80 ASP B O 1
ATOM 1979 N N . LEU B 1 81 ? -9.609 -23.422 -10.82 1 97.75 81 LEU B N 1
ATOM 1980 C CA . LEU B 1 81 ? -9.523 -22.125 -10.156 1 97.75 81 LEU B CA 1
ATOM 1981 C C . LEU B 1 81 ? -9.094 -22.281 -8.703 1 97.75 81 LEU B C 1
ATOM 1983 O O . LEU B 1 81 ? -8.406 -21.406 -8.156 1 97.75 81 LEU B O 1
ATOM 1987 N N . GLN B 1 82 ? -9.445 -23.359 -8.117 1 97.12 82 GLN B N 1
ATOM 1988 C CA . GLN B 1 82 ? -9.008 -23.594 -6.746 1 97.12 82 GLN B CA 1
ATOM 1989 C C . GLN B 1 82 ? -7.504 -23.812 -6.676 1 97.12 82 GLN B C 1
ATOM 1991 O O . GLN B 1 82 ? -6.832 -23.266 -5.797 1 97.12 82 GLN B O 1
ATOM 1996 N N . ALA B 1 83 ? -6.973 -24.594 -7.574 1 96.94 83 ALA B N 1
ATOM 1997 C CA . ALA B 1 83 ? -5.527 -24.781 -7.629 1 96.94 83 ALA B CA 1
ATOM 1998 C C . ALA B 1 83 ? -4.809 -23.469 -7.926 1 96.94 83 ALA B C 1
ATOM 2000 O O . ALA B 1 83 ? -3.795 -23.156 -7.297 1 96.94 83 ALA B O 1
ATOM 2001 N N . ALA B 1 84 ? -5.348 -22.734 -8.891 1 98.25 84 ALA B N 1
ATOM 2002 C CA . ALA B 1 84 ? -4.773 -21.438 -9.242 1 98.25 84 ALA B CA 1
ATOM 2003 C C . ALA B 1 84 ? -4.727 -20.516 -8.023 1 98.25 84 ALA B C 1
ATOM 2005 O O . ALA B 1 84 ? -3.684 -19.922 -7.723 1 98.25 84 ALA B O 1
ATOM 2006 N N . LEU B 1 85 ? -5.848 -20.438 -7.32 1 97.62 85 LEU B N 1
ATOM 2007 C CA . LEU B 1 85 ? -5.957 -19.594 -6.133 1 97.62 85 LEU B CA 1
ATOM 2008 C C . LEU B 1 85 ? -4.902 -19.984 -5.098 1 97.62 85 LEU B C 1
ATOM 2010 O O . LEU B 1 85 ? -4.219 -19.109 -4.559 1 97.62 85 LEU B O 1
ATOM 2014 N N . ASN B 1 86 ? -4.773 -21.219 -4.859 1 97.44 86 ASN B N 1
ATOM 2015 C CA . ASN B 1 86 ? -3.824 -21.703 -3.863 1 97.44 86 ASN B CA 1
ATOM 2016 C C . ASN B 1 86 ? -2.389 -21.328 -4.223 1 97.44 86 ASN B C 1
ATOM 2018 O O . ASN B 1 86 ? -1.626 -20.875 -3.363 1 97.44 86 ASN B O 1
ATOM 2022 N N . TRP B 1 87 ? -2.047 -21.484 -5.43 1 98 87 TRP B N 1
ATOM 2023 C CA . TRP B 1 87 ? -0.687 -21.188 -5.863 1 98 87 TRP B CA 1
ATOM 2024 C C . TRP B 1 87 ? -0.442 -19.672 -5.863 1 98 87 TRP B C 1
ATOM 2026 O O . TRP B 1 87 ? 0.616 -19.219 -5.434 1 98 87 TRP B O 1
ATOM 2036 N N . PHE B 1 88 ? -1.454 -18.875 -6.395 1 98.19 88 PHE B N 1
ATOM 2037 C CA . PHE B 1 88 ? -1.313 -17.422 -6.34 1 98.19 88 PHE B CA 1
ATOM 2038 C C . PHE B 1 88 ? -1.158 -16.953 -4.902 1 98.19 88 PHE B C 1
ATOM 2040 O O . PHE B 1 88 ? -0.379 -16.031 -4.629 1 98.19 88 PHE B O 1
ATOM 2047 N N . GLU B 1 89 ? -1.905 -17.531 -4.043 1 97.38 89 GLU B N 1
ATOM 2048 C CA . GLU B 1 89 ? -1.813 -17.172 -2.635 1 97.38 89 GLU B CA 1
ATOM 2049 C C . GLU B 1 89 ? -0.409 -17.406 -2.09 1 97.38 89 GLU B C 1
ATOM 2051 O O . GLU B 1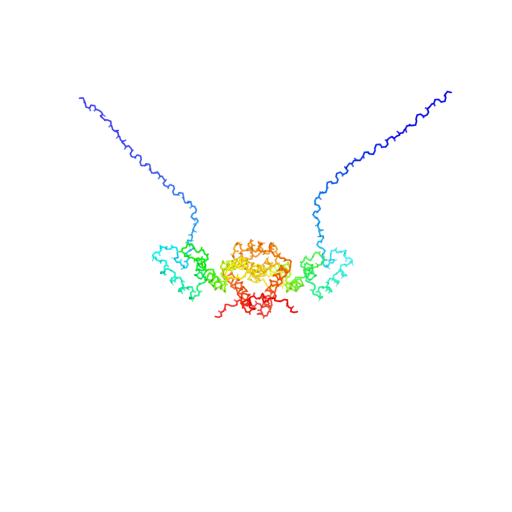 89 ? 0.166 -16.547 -1.43 1 97.38 89 GLU B O 1
ATOM 2056 N N . LYS B 1 90 ? 0.163 -18.594 -2.32 1 97.19 90 LYS B N 1
ATOM 2057 C CA . LYS B 1 90 ? 1.501 -18.922 -1.843 1 97.19 90 LYS B CA 1
ATOM 2058 C C . LYS B 1 90 ? 2.539 -17.938 -2.371 1 97.19 90 LYS B C 1
ATOM 2060 O O . LYS B 1 90 ? 3.367 -17.438 -1.611 1 97.19 90 LYS B O 1
ATOM 2065 N N . ALA B 1 91 ? 2.484 -17.672 -3.652 1 97.88 91 ALA B N 1
ATOM 2066 C CA . ALA B 1 91 ? 3.412 -16.703 -4.246 1 97.88 91 ALA B CA 1
ATOM 2067 C C . ALA B 1 91 ? 3.199 -15.312 -3.674 1 97.88 91 ALA B C 1
ATOM 2069 O O . ALA B 1 91 ? 4.16 -14.578 -3.43 1 97.88 91 ALA B O 1
ATOM 2070 N N . SER B 1 92 ? 1.955 -14.914 -3.51 1 97.75 92 SER B N 1
ATOM 2071 C CA . SER B 1 92 ? 1.609 -13.602 -2.98 1 97.75 92 SER B CA 1
ATOM 2072 C C . SER B 1 92 ? 2.195 -13.391 -1.589 1 97.75 92 SER B C 1
ATOM 2074 O O . SER B 1 92 ? 2.645 -12.289 -1.257 1 97.75 92 SER B O 1
ATOM 2076 N N . LEU B 1 93 ? 2.182 -14.438 -0.789 1 95.69 93 LEU B N 1
ATOM 2077 C CA . LEU B 1 93 ? 2.691 -14.383 0.577 1 95.69 93 LEU B CA 1
ATOM 2078 C C . LEU B 1 93 ? 4.188 -14.086 0.587 1 95.69 93 LEU B C 1
ATOM 2080 O O . LEU B 1 93 ? 4.734 -13.664 1.609 1 95.69 93 LEU B O 1
ATOM 2084 N N . GLN B 1 94 ? 4.793 -14.281 -0.529 1 95.44 94 GLN B N 1
ATOM 2085 C CA . GLN B 1 94 ? 6.227 -14.023 -0.648 1 95.44 94 GLN B CA 1
ATOM 2086 C C . GLN B 1 94 ? 6.488 -12.688 -1.343 1 95.44 94 GLN B C 1
ATOM 2088 O O . GLN B 1 94 ? 7.625 -12.391 -1.712 1 95.44 94 GLN B O 1
ATOM 2093 N N . GLY B 1 95 ? 5.41 -11.93 -1.682 1 95.5 95 GLY B N 1
ATOM 2094 C CA . GLY B 1 95 ? 5.562 -10.586 -2.227 1 95.5 95 GLY B CA 1
ATOM 2095 C C . GLY B 1 95 ? 5.523 -10.555 -3.742 1 95.5 95 GLY B C 1
ATOM 2096 O O . GLY B 1 95 ? 5.859 -9.539 -4.355 1 95.5 95 GLY B O 1
ATOM 2097 N N . HIS B 1 96 ? 5.164 -11.609 -4.359 1 97.12 96 HIS B N 1
ATOM 2098 C CA . HIS B 1 96 ? 5.09 -11.641 -5.816 1 97.12 96 HIS B CA 1
ATOM 2099 C C . HIS B 1 96 ? 3.922 -10.805 -6.328 1 97.12 96 HIS B C 1
ATOM 2101 O O . HIS B 1 96 ? 2.768 -11.227 -6.238 1 97.12 96 HIS B O 1
ATOM 2107 N N . ALA B 1 97 ? 4.211 -9.695 -6.969 1 97.56 97 ALA B N 1
ATOM 2108 C CA . ALA B 1 97 ? 3.221 -8.664 -7.277 1 97.56 97 ALA B CA 1
ATOM 2109 C C . ALA B 1 97 ? 2.189 -9.18 -8.281 1 97.56 97 ALA B C 1
ATOM 2111 O O . ALA B 1 97 ? 0.99 -8.938 -8.117 1 97.56 97 ALA B O 1
ATOM 2112 N N . GLN B 1 98 ? 2.627 -9.883 -9.289 1 98.06 98 GLN B N 1
ATOM 2113 C CA . GLN B 1 98 ? 1.699 -10.391 -10.289 1 98.06 98 GLN B CA 1
ATOM 2114 C C . GLN B 1 98 ? 0.761 -11.438 -9.688 1 98.06 98 GLN B C 1
ATOM 2116 O O . GLN B 1 98 ? -0.412 -11.508 -10.062 1 98.06 98 GLN B O 1
ATOM 2121 N N . ALA B 1 99 ? 1.295 -12.273 -8.828 1 98.44 99 ALA B N 1
ATOM 2122 C CA . ALA B 1 99 ? 0.425 -13.219 -8.133 1 98.44 99 ALA B CA 1
ATOM 2123 C C . ALA B 1 99 ? -0.623 -12.484 -7.297 1 98.44 99 ALA B C 1
ATOM 2125 O O . ALA B 1 99 ? -1.787 -12.891 -7.258 1 98.44 99 ALA B O 1
ATOM 2126 N N . GLN B 1 100 ? -0.196 -11.422 -6.629 1 98.38 100 GLN B N 1
ATOM 2127 C CA . GLN B 1 100 ? -1.123 -10.602 -5.859 1 98.38 100 GLN B CA 1
ATOM 2128 C C . GLN B 1 100 ? -2.221 -10.023 -6.75 1 98.38 100 GLN B C 1
ATOM 2130 O O . GLN B 1 100 ? -3.393 -10.016 -6.371 1 98.38 100 GLN B O 1
ATOM 2135 N N . TYR B 1 101 ? -1.856 -9.594 -7.918 1 98.69 101 TYR B N 1
ATOM 2136 C CA . TYR B 1 101 ? -2.797 -9.055 -8.898 1 98.69 101 TYR B CA 1
ATOM 2137 C C . TYR B 1 101 ? -3.854 -10.086 -9.266 1 98.69 101 TYR B C 1
ATOM 2139 O O . TYR B 1 101 ? -5.051 -9.789 -9.25 1 98.69 101 TYR B O 1
ATOM 2147 N N . HIS B 1 102 ? -3.416 -11.273 -9.562 1 98.44 102 HIS B N 1
ATOM 2148 C CA . HIS B 1 102 ? -4.352 -12.328 -9.93 1 98.44 102 HIS B CA 1
ATOM 2149 C C . HIS B 1 102 ? -5.246 -12.703 -8.758 1 98.44 102 HIS B C 1
ATOM 2151 O O . HIS B 1 102 ? -6.449 -12.93 -8.93 1 98.44 102 HIS B O 1
ATOM 2157 N N . LEU B 1 103 ? -4.633 -12.758 -7.602 1 97.88 103 LEU B N 1
ATOM 2158 C CA . LEU B 1 103 ? -5.422 -13.039 -6.406 1 97.88 103 LEU B CA 1
ATOM 2159 C C . LEU B 1 103 ? -6.527 -12 -6.227 1 97.88 103 LEU B C 1
ATOM 2161 O O . LEU B 1 103 ? -7.691 -12.359 -6.023 1 97.88 103 LEU B O 1
ATOM 2165 N N . GLY B 1 104 ? -6.211 -10.719 -6.344 1 98.19 104 GLY B N 1
ATOM 2166 C CA . GLY B 1 104 ? -7.199 -9.656 -6.254 1 98.19 104 GLY B CA 1
ATOM 2167 C C . GLY B 1 104 ? -8.289 -9.766 -7.301 1 98.19 104 GLY B C 1
ATOM 2168 O O . GLY B 1 104 ? -9.469 -9.531 -7.004 1 98.19 104 GLY B O 1
ATOM 2169 N N . THR B 1 105 ? -7.887 -10.117 -8.477 1 98.44 105 THR B N 1
ATOM 2170 C CA . THR B 1 105 ? -8.844 -10.281 -9.562 1 98.44 105 THR B CA 1
ATOM 2171 C C . THR B 1 105 ? -9.805 -11.43 -9.266 1 98.44 105 THR B C 1
ATOM 2173 O O . THR B 1 105 ? -11.008 -11.328 -9.523 1 98.44 105 THR B O 1
ATOM 2176 N N . MET B 1 106 ? -9.281 -12.508 -8.711 1 97.81 106 MET B N 1
ATOM 2177 C CA . MET B 1 106 ? -10.125 -13.648 -8.367 1 97.81 106 MET B CA 1
ATOM 2178 C C . MET B 1 106 ? -11.102 -13.289 -7.25 1 97.81 106 MET B C 1
ATOM 2180 O O . MET B 1 106 ? -12.25 -13.734 -7.258 1 97.81 106 MET B O 1
ATOM 2184 N N . PHE B 1 107 ? -10.727 -12.461 -6.277 1 96.56 107 PHE B N 1
ATOM 2185 C CA . PHE B 1 107 ? -11.633 -11.953 -5.246 1 96.56 107 PHE B CA 1
ATOM 2186 C C . PHE B 1 107 ? -12.742 -11.117 -5.867 1 96.56 107 PHE B C 1
ATOM 2188 O O . PHE B 1 107 ? -13.891 -11.164 -5.414 1 96.56 107 PHE B O 1
ATOM 2195 N N . PHE B 1 108 ? -12.398 -10.367 -6.895 1 98.25 108 PHE B N 1
ATOM 2196 C CA . PHE B 1 108 ? -13.352 -9.484 -7.559 1 98.25 108 PHE B CA 1
ATOM 2197 C C . PHE B 1 108 ? -14.398 -10.289 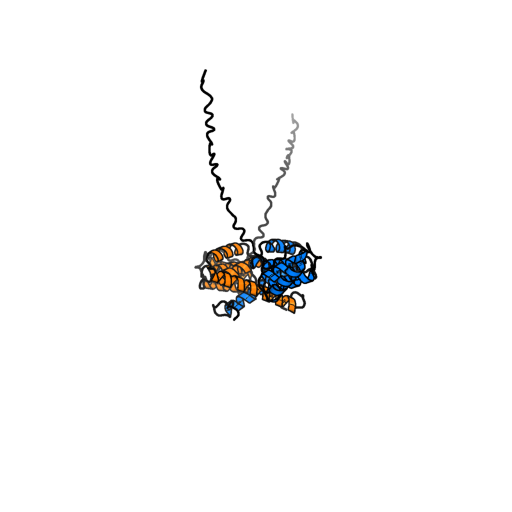-8.32 1 98.25 108 PHE B C 1
ATOM 2199 O O . PHE B 1 108 ? -15.594 -10.023 -8.195 1 98.25 108 PHE B O 1
ATOM 2206 N N . ARG B 1 109 ? -13.938 -11.297 -8.977 1 97.75 109 ARG B N 1
ATOM 2207 C CA . ARG B 1 109 ? -14.789 -12.047 -9.906 1 97.75 109 ARG B CA 1
ATOM 2208 C C . ARG B 1 109 ? -15.453 -13.227 -9.203 1 97.75 109 ARG B C 1
ATOM 2210 O O . ARG B 1 109 ? -16.359 -13.852 -9.758 1 97.75 109 ARG B O 1
ATOM 2217 N N . GLY B 1 110 ? -15 -13.516 -8.047 1 96.88 110 GLY B N 1
ATOM 2218 C CA . GLY B 1 110 ? -15.523 -14.695 -7.375 1 96.88 110 GLY B CA 1
ATOM 2219 C C . GLY B 1 110 ? -15.07 -15.992 -8.016 1 96.88 110 GLY B C 1
ATOM 2220 O O . GLY B 1 110 ? -15.883 -16.891 -8.234 1 96.88 110 GLY B O 1
ATOM 2221 N N . GLU B 1 111 ? -13.828 -16.078 -8.336 1 96.62 111 GLU B N 1
ATOM 2222 C CA . GLU B 1 111 ? -13.25 -17.25 -8.984 1 96.62 111 GLU B CA 1
ATOM 2223 C C . GLU B 1 111 ? -12.508 -18.125 -7.98 1 96.62 111 GLU B C 1
ATOM 2225 O O . GLU B 1 111 ? -11.367 -17.828 -7.609 1 96.62 111 GLU B O 1
ATOM 2230 N N . GLY B 1 112 ? -13.039 -19.219 -7.566 1 94.62 112 GLY B N 1
ATOM 2231 C CA . GLY B 1 112 ? -12.445 -20.094 -6.578 1 94.62 112 GLY B CA 1
ATOM 2232 C C . GLY B 1 112 ? -12.742 -19.688 -5.148 1 94.62 112 GLY B C 1
ATOM 2233 O O . GLY B 1 112 ? -12.375 -20.375 -4.203 1 94.62 112 GLY B O 1
ATOM 2234 N N . VAL B 1 113 ? -13.383 -18.562 -5.008 1 93.12 113 VAL B N 1
ATOM 2235 C CA . VAL B 1 113 ? -13.781 -17.984 -3.729 1 93.12 113 VAL B CA 1
ATOM 2236 C C . VAL B 1 113 ? -14.984 -17.062 -3.924 1 93.12 113 VAL B C 1
ATOM 2238 O O . VAL B 1 113 ? -15.242 -16.594 -5.035 1 93.12 113 VAL B O 1
ATOM 2241 N N . PRO B 1 114 ? -15.812 -16.922 -2.949 1 93.19 114 PRO B N 1
ATOM 2242 C CA . PRO B 1 114 ? -16.875 -15.922 -3.115 1 93.19 114 PRO B CA 1
ATOM 2243 C C . PRO B 1 114 ? -16.344 -14.531 -3.422 1 93.19 114 PRO B C 1
ATOM 2245 O O . PRO B 1 114 ? -15.32 -14.125 -2.869 1 93.19 114 PRO B O 1
ATOM 2248 N N . ALA B 1 115 ? -17.031 -13.82 -4.297 1 96 115 ALA B N 1
ATOM 2249 C CA . ALA B 1 115 ? -16.609 -12.461 -4.641 1 96 115 ALA B CA 1
ATOM 2250 C C . ALA B 1 115 ? -16.625 -11.562 -3.41 1 96 115 ALA B C 1
ATOM 2252 O O . ALA B 1 115 ? -17.531 -11.664 -2.568 1 96 115 ALA B O 1
ATOM 2253 N N . ASN B 1 116 ? -15.711 -10.672 -3.318 1 95.69 116 ASN B N 1
ATOM 2254 C CA . ASN B 1 116 ? -15.578 -9.68 -2.258 1 95.69 116 ASN B CA 1
ATOM 2255 C C . ASN B 1 116 ? -14.883 -8.414 -2.756 1 95.69 116 ASN B C 1
ATOM 2257 O O . ASN B 1 116 ? -13.656 -8.375 -2.863 1 95.69 116 ASN B O 1
ATOM 2261 N N . ASN B 1 117 ? -15.641 -7.445 -3.004 1 97.38 117 ASN B N 1
ATOM 2262 C CA . ASN B 1 117 ? -15.109 -6.219 -3.592 1 97.38 117 ASN B CA 1
ATOM 2263 C C . ASN B 1 117 ? -14.133 -5.523 -2.648 1 97.38 117 ASN B C 1
ATOM 2265 O O . ASN B 1 117 ? -13.125 -4.965 -3.09 1 97.38 117 ASN B O 1
ATOM 2269 N N . VAL B 1 118 ? -14.391 -5.551 -1.359 1 97 118 VAL B N 1
ATOM 2270 C CA . VAL B 1 118 ? -13.531 -4.875 -0.39 1 97 118 VAL B CA 1
ATOM 2271 C C . VAL B 1 118 ? -12.156 -5.527 -0.371 1 97 118 VAL B C 1
ATOM 2273 O O . VAL B 1 118 ? -11.133 -4.848 -0.517 1 97 118 VAL B O 1
ATOM 2276 N N . GLN B 1 119 ? -12.148 -6.855 -0.302 1 96.06 119 GLN B N 1
ATOM 2277 C CA . GLN B 1 119 ? -10.875 -7.566 -0.295 1 96.06 119 GLN B CA 1
ATOM 2278 C C . GLN B 1 119 ? -10.148 -7.414 -1.629 1 96.06 119 GLN B C 1
ATOM 2280 O O . GLN B 1 119 ? -8.938 -7.215 -1.661 1 96.06 119 GLN B O 1
ATOM 2285 N N . ALA B 1 120 ? -10.945 -7.484 -2.672 1 97.88 120 ALA B N 1
ATOM 2286 C CA . ALA B 1 120 ? -10.359 -7.336 -4 1 97.88 120 ALA B CA 1
ATOM 2287 C C . ALA B 1 120 ? -9.672 -5.98 -4.152 1 97.88 120 ALA B C 1
ATOM 2289 O O . ALA B 1 120 ? -8.531 -5.902 -4.613 1 97.88 120 ALA B O 1
ATOM 2290 N N . TYR B 1 121 ? -10.344 -4.934 -3.754 1 98.25 121 TYR B N 1
ATOM 2291 C CA . TYR B 1 121 ? -9.844 -3.57 -3.863 1 98.25 121 TYR B CA 1
ATOM 2292 C C . TYR B 1 121 ? -8.539 -3.404 -3.092 1 98.25 121 TYR B C 1
ATOM 2294 O O . TYR B 1 121 ? -7.555 -2.895 -3.627 1 98.25 121 TYR B O 1
ATOM 2302 N N . ILE B 1 122 ? -8.461 -3.877 -1.85 1 97.12 122 ILE B N 1
ATOM 2303 C CA . ILE B 1 122 ? -7.293 -3.721 -0.989 1 97.12 122 ILE B CA 1
ATOM 2304 C C . ILE B 1 122 ? -6.121 -4.516 -1.559 1 97.12 122 ILE B C 1
ATOM 2306 O O . ILE B 1 122 ? -5.012 -3.996 -1.68 1 97.12 122 ILE B O 1
ATOM 2310 N N . VAL B 1 123 ? -6.348 -5.746 -1.979 1 97.69 123 VAL B N 1
ATOM 2311 C CA . VAL B 1 123 ? -5.297 -6.617 -2.496 1 97.69 123 VAL B CA 1
ATOM 2312 C C . VAL B 1 123 ? -4.738 -6.039 -3.795 1 97.69 123 VAL B C 1
ATOM 2314 O O . VAL B 1 123 ? -3.521 -6.004 -3.992 1 97.69 123 VAL B O 1
ATOM 2317 N N . LEU B 1 124 ? -5.652 -5.543 -4.656 1 98.25 124 LEU B N 1
ATOM 2318 C CA . LEU B 1 124 ? -5.215 -4.973 -5.926 1 98.25 124 LEU B CA 1
ATOM 2319 C C . LEU B 1 124 ? -4.414 -3.695 -5.699 1 98.25 124 LEU B C 1
ATOM 2321 O O . LEU B 1 124 ? -3.395 -3.471 -6.359 1 98.25 124 LEU B O 1
ATOM 2325 N N . LYS B 1 125 ? -4.812 -2.848 -4.789 1 97.5 125 LYS B N 1
ATOM 2326 C CA . LYS B 1 125 ? -4.055 -1.646 -4.449 1 97.5 125 LYS B CA 1
ATOM 2327 C C . LYS B 1 125 ? -2.658 -2.002 -3.943 1 97.5 125 LYS B C 1
ATOM 2329 O O . LYS B 1 125 ? -1.668 -1.403 -4.371 1 97.5 125 LYS B O 1
ATOM 2334 N N . MET B 1 126 ? -2.609 -2.99 -3.09 1 96.31 126 MET B N 1
ATOM 2335 C CA . MET B 1 126 ? -1.322 -3.398 -2.533 1 96.31 126 MET B CA 1
ATOM 2336 C C . MET B 1 126 ? -0.455 -4.062 -3.598 1 96.31 126 MET B C 1
ATOM 2338 O O . MET B 1 126 ? 0.767 -3.896 -3.602 1 96.31 126 MET B O 1
ATOM 2342 N N . ALA B 1 127 ? -1.082 -4.809 -4.48 1 97.88 127 ALA B N 1
ATOM 2343 C CA . ALA B 1 127 ? -0.339 -5.395 -5.594 1 97.88 127 ALA B CA 1
ATOM 2344 C C . ALA B 1 127 ? 0.316 -4.309 -6.445 1 97.88 127 ALA B C 1
ATOM 2346 O O . ALA B 1 127 ? 1.444 -4.477 -6.918 1 97.88 127 ALA B O 1
ATOM 2347 N N . ALA B 1 128 ? -0.37 -3.234 -6.668 1 95.75 128 ALA B N 1
ATOM 2348 C CA . ALA B 1 128 ? 0.16 -2.121 -7.449 1 95.75 128 ALA B CA 1
ATOM 2349 C C . ALA B 1 128 ? 1.411 -1.539 -6.797 1 95.75 128 ALA B C 1
ATOM 2351 O O . ALA B 1 128 ? 2.416 -1.298 -7.473 1 95.75 128 ALA B O 1
ATOM 2352 N N . VAL B 1 129 ? 1.367 -1.41 -5.496 1 93.56 129 VAL B N 1
ATOM 2353 C CA . VAL B 1 129 ? 2.492 -0.863 -4.746 1 93.56 129 VAL B CA 1
ATOM 2354 C C . VAL B 1 129 ? 3.686 -1.812 -4.836 1 93.56 129 VAL B C 1
ATOM 2356 O O . VAL B 1 129 ? 4.836 -1.372 -4.855 1 93.56 129 VAL B O 1
ATOM 2359 N N . ASN B 1 130 ? 3.391 -3.023 -4.941 1 95.19 130 ASN B N 1
ATOM 2360 C CA . ASN B 1 130 ? 4.449 -4.027 -4.992 1 95.19 130 ASN B CA 1
ATOM 2361 C C . ASN B 1 130 ? 4.961 -4.23 -6.418 1 95.19 130 ASN B C 1
ATOM 2363 O O . ASN B 1 130 ? 5.875 -5.02 -6.645 1 95.19 130 ASN B O 1
ATOM 2367 N N . GLY B 1 131 ? 4.266 -3.596 -7.441 1 93.75 131 GLY B N 1
ATOM 2368 C CA . GLY B 1 131 ? 4.898 -3.576 -8.75 1 93.75 131 GLY B CA 1
ATOM 2369 C C . GLY B 1 131 ? 4.031 -4.18 -9.844 1 93.75 131 GLY B C 1
ATOM 2370 O O . GLY B 1 131 ? 4.484 -4.359 -10.977 1 93.75 131 GLY B O 1
ATOM 2371 N N . ALA B 1 132 ? 2.816 -4.508 -9.484 1 96.94 132 ALA B N 1
ATOM 2372 C CA . ALA B 1 132 ? 1.911 -4.984 -10.531 1 96.94 132 ALA B CA 1
ATOM 2373 C C . ALA B 1 132 ? 1.328 -3.822 -11.328 1 96.94 132 ALA B C 1
ATOM 2375 O O . ALA B 1 132 ? 0.429 -3.123 -10.852 1 96.94 132 ALA B O 1
ATOM 2376 N N . GLU B 1 133 ? 1.661 -3.646 -12.547 1 91.44 133 GLU B N 1
ATOM 2377 C CA . GLU B 1 133 ? 1.414 -2.449 -13.344 1 91.44 133 GLU B CA 1
ATOM 2378 C C . GLU B 1 133 ? -0.074 -2.279 -13.641 1 91.44 133 GLU B C 1
ATOM 2380 O O . GLU B 1 133 ? -0.583 -1.157 -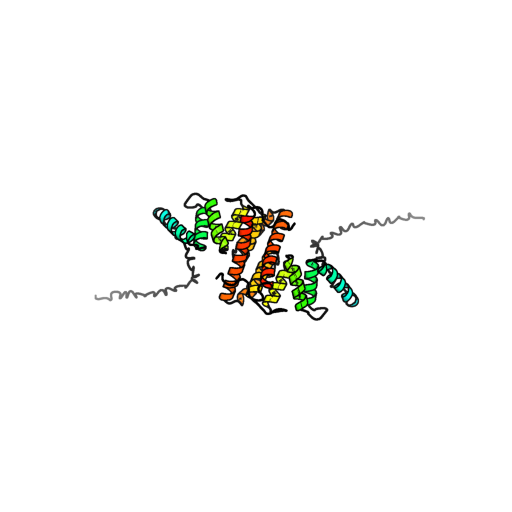13.664 1 91.44 133 GLU B O 1
ATOM 2385 N N . ASP B 1 134 ? -0.776 -3.365 -13.781 1 95.44 134 ASP B N 1
ATOM 2386 C CA . ASP B 1 134 ? -2.178 -3.289 -14.18 1 95.44 134 ASP B CA 1
ATOM 2387 C C . ASP B 1 134 ? -3.098 -3.254 -12.961 1 95.44 134 ASP B C 1
ATOM 2389 O O . ASP B 1 134 ? -4.312 -3.105 -13.102 1 95.44 134 ASP B O 1
ATOM 2393 N N . ALA B 1 135 ? -2.553 -3.348 -11.82 1 97.75 135 ALA B N 1
ATOM 2394 C CA . ALA B 1 135 ? -3.352 -3.592 -10.625 1 97.75 135 ALA B CA 1
ATOM 2395 C C . ALA B 1 135 ? -4.164 -2.355 -10.25 1 97.75 135 ALA B C 1
ATOM 2397 O O . ALA B 1 135 ? -5.301 -2.471 -9.781 1 97.75 135 ALA B O 1
ATOM 2398 N N . LEU B 1 136 ? -3.645 -1.165 -10.484 1 95.06 136 LEU B N 1
ATOM 2399 C CA . LEU B 1 136 ? -4.367 0.051 -10.125 1 95.06 136 LEU B CA 1
ATOM 2400 C C . LEU B 1 136 ? -5.609 0.22 -11 1 95.06 136 LEU B C 1
ATOM 2402 O O . LEU B 1 136 ? -6.664 0.627 -10.508 1 95.06 136 LEU B O 1
ATOM 2406 N N . ASP B 1 137 ? -5.484 -0.095 -12.242 1 96.06 137 ASP B N 1
ATOM 2407 C CA . ASP B 1 137 ? -6.633 -0.04 -13.148 1 96.06 137 ASP B CA 1
ATOM 2408 C C . ASP B 1 137 ? -7.723 -1.014 -12.703 1 96.06 137 ASP B C 1
ATOM 2410 O O . ASP B 1 137 ? -8.906 -0.672 -12.719 1 96.06 137 ASP B O 1
ATOM 2414 N N . SER B 1 138 ? -7.289 -2.141 -12.359 1 98.19 138 SER B N 1
ATOM 2415 C CA . SER B 1 138 ? -8.242 -3.139 -11.891 1 98.19 138 SER B CA 1
ATOM 2416 C C . SER B 1 138 ? -8.898 -2.707 -10.586 1 98.19 138 SER B C 1
ATOM 2418 O O . SER B 1 138 ? -10.094 -2.924 -10.383 1 98.19 138 SER B O 1
ATOM 2420 N N . ALA B 1 139 ? -8.117 -2.119 -9.695 1 97.94 139 ALA B N 1
ATOM 2421 C CA . ALA B 1 139 ? -8.68 -1.597 -8.453 1 97.94 139 ALA B CA 1
ATOM 2422 C C . ALA B 1 139 ? -9.758 -0.55 -8.734 1 97.94 139 ALA B C 1
ATOM 2424 O O . ALA B 1 139 ? -10.789 -0.511 -8.055 1 97.94 139 ALA B O 1
ATOM 2425 N N . ASP B 1 140 ? -9.531 0.245 -9.727 1 97 140 ASP B N 1
ATOM 2426 C CA . ASP B 1 140 ? -10.508 1.263 -10.109 1 97 140 ASP B CA 1
ATOM 2427 C C . ASP B 1 140 ? -11.805 0.624 -10.594 1 97 140 ASP B C 1
ATOM 2429 O O . ASP B 1 140 ? -12.898 1.112 -10.281 1 97 140 ASP B O 1
ATOM 2433 N N . LEU B 1 141 ? -11.664 -0.378 -11.328 1 98 141 LEU B N 1
ATOM 2434 C CA . LEU B 1 141 ? -12.836 -1.097 -11.812 1 98 141 LEU B CA 1
ATOM 2435 C C . LEU B 1 141 ? -13.633 -1.681 -10.648 1 98 141 LEU B C 1
ATOM 2437 O O . LEU B 1 141 ? -14.867 -1.617 -10.641 1 98 141 LEU B O 1
ATOM 2441 N N . VAL B 1 142 ? -12.953 -2.27 -9.672 1 98.62 142 VAL B N 1
ATOM 2442 C CA . VAL B 1 142 ? -13.625 -2.797 -8.492 1 98.62 142 VAL B CA 1
ATOM 2443 C C . VAL B 1 142 ? -14.359 -1.668 -7.766 1 98.62 142 VAL B C 1
ATOM 2445 O O . VAL B 1 142 ? -15.508 -1.825 -7.363 1 98.62 142 VAL B O 1
ATOM 2448 N N . ALA B 1 143 ? -13.672 -0.567 -7.629 1 98.06 143 ALA B N 1
ATOM 2449 C CA . ALA B 1 143 ? -14.234 0.577 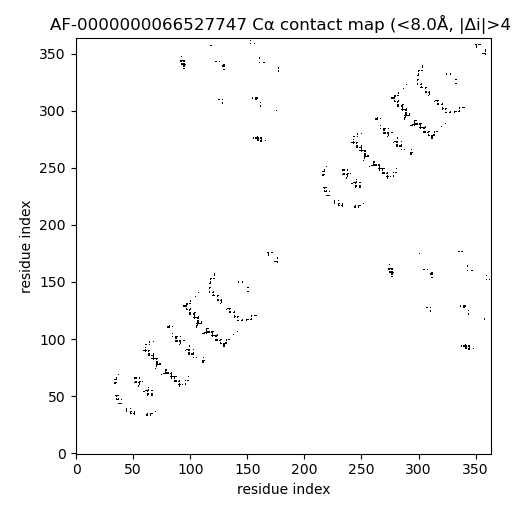-6.914 1 98.06 143 ALA B CA 1
ATOM 2450 C C . ALA B 1 143 ? -15.547 1.035 -7.559 1 98.06 143 ALA B C 1
ATOM 2452 O O . ALA B 1 143 ? -16.469 1.463 -6.863 1 98.06 143 ALA B O 1
ATOM 2453 N N . GLU B 1 144 ? -15.609 0.942 -8.836 1 97.88 144 GLU B N 1
ATOM 2454 C CA . GLU B 1 144 ? -16.812 1.343 -9.57 1 97.88 144 GLU B CA 1
ATOM 2455 C C . GLU B 1 144 ? -18.016 0.504 -9.164 1 97.88 144 GLU B C 1
ATOM 2457 O O . GLU B 1 144 ? -19.156 0.927 -9.336 1 97.88 144 GLU B O 1
ATOM 2462 N N . GLN B 1 145 ? -17.797 -0.601 -8.633 1 98.06 145 GLN B N 1
ATOM 2463 C CA . GLN B 1 145 ? -18.891 -1.512 -8.281 1 98.06 145 GLN B CA 1
ATOM 2464 C C . GLN B 1 145 ? -19.156 -1.491 -6.777 1 98.06 145 GLN B C 1
ATOM 2466 O O . GLN B 1 145 ? -20.047 -2.199 -6.293 1 98.06 145 GLN B O 1
ATOM 2471 N N . MET B 1 146 ? -18.391 -0.773 -6.086 1 97.81 146 MET B N 1
ATOM 2472 C CA . MET B 1 146 ? -18.531 -0.719 -4.633 1 97.81 146 MET B CA 1
ATOM 2473 C C . MET B 1 146 ? -19.484 0.387 -4.219 1 97.81 146 MET B C 1
ATOM 2475 O O . MET B 1 146 ? -19.531 1.444 -4.852 1 97.81 146 MET B O 1
ATOM 2479 N N . ASN B 1 147 ? -20.281 0.092 -3.223 1 97.5 147 ASN B N 1
ATOM 2480 C CA . ASN B 1 147 ? -21.062 1.171 -2.631 1 97.5 147 ASN B CA 1
ATOM 2481 C C . ASN B 1 147 ? -20.234 1.979 -1.633 1 97.5 147 ASN B C 1
ATOM 2483 O O . ASN B 1 147 ? -19.062 1.672 -1.394 1 97.5 147 ASN B O 1
ATOM 2487 N N . ARG B 1 148 ? -20.781 2.998 -1.129 1 96.56 148 ARG B N 1
ATOM 2488 C CA . ARG B 1 148 ? -20.078 3.938 -0.272 1 96.56 148 ARG B CA 1
ATOM 2489 C C . ARG B 1 148 ? -19.562 3.252 0.991 1 96.56 148 ARG B C 1
ATOM 2491 O O . ARG B 1 148 ? -18.453 3.514 1.44 1 96.56 148 ARG B O 1
ATOM 2498 N N . ASP B 1 149 ? -20.375 2.336 1.526 1 96.69 149 ASP B N 1
ATOM 2499 C CA . ASP B 1 149 ? -19.984 1.623 2.736 1 96.69 149 ASP B CA 1
ATOM 2500 C C . ASP B 1 149 ? -18.766 0.731 2.475 1 96.69 149 ASP B C 1
ATOM 2502 O O . ASP B 1 149 ? -17.828 0.696 3.275 1 96.69 149 ASP B O 1
ATOM 2506 N N . GLU B 1 150 ? -18.75 0.105 1.352 1 96.5 150 GLU B N 1
ATOM 2507 C CA . GLU B 1 150 ? -17.641 -0.759 0.98 1 96.5 150 GLU B CA 1
ATOM 2508 C C . GLU B 1 150 ? -16.344 0.046 0.799 1 96.5 150 GLU B C 1
ATOM 2510 O O . GLU B 1 150 ? -15.281 -0.365 1.262 1 96.5 150 GLU B O 1
ATOM 2515 N N . LEU B 1 151 ? -16.516 1.166 0.187 1 96.75 151 LEU B N 1
ATOM 2516 C CA . LEU B 1 151 ? -15.352 2.023 -0.031 1 96.75 151 LEU B CA 1
ATOM 2517 C C . LEU B 1 151 ? -14.805 2.553 1.292 1 96.75 151 LEU B C 1
ATOM 2519 O O . LEU B 1 151 ? -13.594 2.621 1.489 1 96.75 151 LEU B O 1
ATOM 2523 N N . ASP B 1 152 ? -15.742 2.898 2.166 1 94.94 152 ASP B N 1
ATOM 2524 C CA . ASP B 1 152 ? -15.336 3.393 3.479 1 94.94 152 ASP B CA 1
ATOM 2525 C C . ASP B 1 152 ? -14.578 2.32 4.258 1 94.94 152 ASP B C 1
ATOM 2527 O O . ASP B 1 152 ? -13.555 2.609 4.891 1 94.94 152 ASP B O 1
ATOM 2531 N N . ILE B 1 153 ? -15.062 1.108 4.168 1 95.44 153 ILE B N 1
ATOM 2532 C CA . ILE B 1 153 ? -14.414 0.005 4.863 1 95.44 153 ILE B CA 1
ATOM 2533 C C . ILE B 1 153 ? -13.016 -0.217 4.289 1 95.44 153 ILE B C 1
ATOM 2535 O O . ILE B 1 153 ? -12.047 -0.336 5.035 1 95.44 153 ILE B O 1
ATOM 2539 N N . ALA B 1 154 ? -12.867 -0.219 2.992 1 96.25 154 ALA B N 1
ATOM 2540 C CA . ALA B 1 154 ? -11.578 -0.455 2.344 1 96.25 154 ALA B CA 1
ATOM 2541 C C . ALA B 1 154 ? -10.578 0.644 2.691 1 96.25 154 ALA B C 1
ATOM 2543 O O . ALA B 1 154 ? -9.406 0.364 2.969 1 96.25 154 ALA B O 1
ATOM 2544 N N . THR B 1 155 ? -11.031 1.854 2.689 1 94.5 155 THR B N 1
ATOM 2545 C CA . THR B 1 155 ? -10.172 2.988 3.012 1 94.5 155 THR B CA 1
ATOM 2546 C C . THR B 1 155 ? -9.68 2.9 4.453 1 94.5 155 THR B C 1
ATOM 2548 O O . THR B 1 155 ? -8.516 3.182 4.734 1 94.5 155 THR B O 1
ATOM 2551 N N . ARG B 1 156 ? -10.523 2.529 5.297 1 94.69 156 ARG B N 1
ATOM 2552 C CA . ARG B 1 156 ? -10.141 2.371 6.695 1 94.69 156 ARG B CA 1
ATOM 2553 C C . ARG B 1 156 ? -9.094 1.275 6.859 1 94.69 156 ARG B C 1
ATOM 2555 O O . ARG B 1 156 ? -8.125 1.443 7.602 1 94.69 156 ARG B O 1
ATOM 2562 N N . VAL B 1 157 ? -9.281 0.202 6.164 1 95.5 157 VAL B N 1
ATOM 2563 C CA . VAL B 1 157 ? -8.336 -0.906 6.258 1 95.5 157 VAL B CA 1
ATOM 2564 C C . VAL B 1 157 ? -6.973 -0.469 5.727 1 95.5 157 VAL B C 1
ATOM 2566 O O . VAL B 1 157 ? -5.945 -0.721 6.355 1 95.5 157 VAL B O 1
ATOM 2569 N N . LEU B 1 158 ? -6.941 0.193 4.578 1 96.31 158 LEU B N 1
ATOM 2570 C CA . LEU B 1 158 ? -5.688 0.674 4 1 96.31 158 LEU B CA 1
ATOM 2571 C C . LEU B 1 158 ? -5.012 1.672 4.934 1 96.31 158 LEU B C 1
ATOM 2573 O O . LEU B 1 158 ? -3.789 1.636 5.105 1 96.31 158 LEU B O 1
ATOM 2577 N N . GLY B 1 159 ? -5.801 2.58 5.559 1 95.75 159 GLY B N 1
ATOM 2578 C CA . GLY B 1 159 ? -5.27 3.477 6.574 1 95.75 159 GLY B CA 1
ATOM 2579 C C . GLY B 1 159 ? -4.668 2.748 7.758 1 95.75 159 GLY B C 1
ATOM 2580 O O . GLY B 1 159 ? -3.627 3.154 8.281 1 95.75 159 GLY B O 1
ATOM 2581 N N . GLN B 1 160 ? -5.328 1.681 8.188 1 95 160 GLN B N 1
ATOM 2582 C CA . GLN B 1 160 ? -4.828 0.89 9.305 1 95 160 GLN B CA 1
ATOM 2583 C C . GLN B 1 160 ? -3.512 0.206 8.953 1 95 160 GLN B C 1
ATOM 2585 O O . GLN B 1 160 ? -2.619 0.094 9.797 1 95 160 GLN B O 1
ATOM 2590 N N . ILE B 1 161 ? -3.396 -0.266 7.789 1 95.12 161 ILE B N 1
ATOM 2591 C CA . ILE B 1 161 ? -2.16 -0.888 7.328 1 95.12 161 ILE B CA 1
ATOM 2592 C C . ILE B 1 161 ? -1.016 0.12 7.406 1 95.12 161 ILE B C 1
ATOM 2594 O O . ILE B 1 161 ? 0.066 -0.196 7.906 1 95.12 161 ILE B O 1
ATOM 2598 N N . PHE B 1 162 ? -1.247 1.322 6.992 1 94.75 162 PHE B N 1
ATOM 2599 C CA . PHE B 1 162 ? -0.252 2.383 7.098 1 94.75 162 PHE B CA 1
ATOM 2600 C C . PHE B 1 162 ? 0.116 2.639 8.555 1 94.75 162 PHE B C 1
ATOM 2602 O O . PHE B 1 162 ? 1.297 2.732 8.891 1 94.75 162 PHE B O 1
ATOM 2609 N N . ARG B 1 163 ? -0.901 2.758 9.359 1 93.94 163 ARG B N 1
ATOM 2610 C CA . ARG B 1 163 ? -0.693 3.029 10.773 1 93.94 163 ARG B CA 1
ATOM 2611 C C . ARG B 1 163 ? 0.207 1.973 11.406 1 93.94 163 ARG B C 1
ATOM 2613 O O . ARG B 1 163 ? 1.137 2.305 12.148 1 93.94 163 ARG B O 1
ATOM 2620 N N . ASN B 1 164 ? -0.068 0.733 11.117 1 93.5 164 ASN B N 1
ATOM 2621 C CA . ASN B 1 164 ? 0.736 -0.354 11.664 1 93.5 164 ASN B CA 1
ATOM 2622 C C . ASN B 1 164 ? 2.195 -0.245 11.234 1 93.5 164 ASN B C 1
ATOM 2624 O O . ASN B 1 164 ? 3.104 -0.45 12.039 1 93.5 164 ASN B O 1
ATOM 2628 N N . TYR B 1 165 ? 2.436 0.11 10.055 1 93.44 165 TYR B N 1
ATOM 2629 C CA . TYR B 1 165 ? 3.803 0.279 9.578 1 93.44 165 TYR B CA 1
ATOM 2630 C C . TYR B 1 165 ? 4.488 1.441 10.281 1 93.44 165 TYR B C 1
ATOM 2632 O O . TYR B 1 165 ? 5.633 1.315 10.727 1 93.44 165 TYR B O 1
ATOM 2640 N N . LEU B 1 166 ? 3.766 2.549 10.383 1 93 166 LEU B N 1
ATOM 2641 C CA . LEU B 1 166 ? 4.348 3.732 11 1 93 166 LEU B CA 1
ATOM 2642 C C . LEU B 1 166 ? 4.684 3.469 12.469 1 93 166 LEU B C 1
ATOM 2644 O O . LEU B 1 166 ? 5.727 3.906 12.961 1 93 166 LEU B O 1
ATOM 2648 N N . ILE B 1 167 ? 3.84 2.756 13.156 1 91.12 167 ILE B N 1
ATOM 2649 C CA . ILE B 1 167 ? 4.078 2.412 14.555 1 91.12 167 ILE B CA 1
ATOM 2650 C C . ILE B 1 167 ? 5.309 1.514 14.664 1 91.12 167 ILE B C 1
ATOM 2652 O O . ILE B 1 167 ? 6.141 1.695 15.555 1 91.12 167 ILE B O 1
ATOM 2656 N N . GLU B 1 168 ? 5.434 0.557 13.766 1 89.38 168 GLU B N 1
ATOM 2657 C CA . GLU B 1 168 ? 6.609 -0.307 13.742 1 89.38 168 GLU B CA 1
ATOM 2658 C C . GLU B 1 168 ? 7.883 0.502 13.523 1 89.38 168 GLU B C 1
ATOM 2660 O O . GLU B 1 168 ? 8.914 0.218 14.133 1 89.38 168 GLU B O 1
ATOM 2665 N N . LEU B 1 169 ? 7.863 1.503 12.68 1 86.5 169 LEU B N 1
ATOM 2666 C CA . LEU B 1 169 ? 9 2.379 12.422 1 86.5 169 LEU B CA 1
ATOM 2667 C C . LEU B 1 169 ? 9.406 3.129 13.688 1 86.5 169 LEU B C 1
ATOM 2669 O O . LEU B 1 169 ? 10.594 3.285 13.969 1 86.5 169 LEU B O 1
ATOM 2673 N N . GLN B 1 170 ? 8.422 3.623 14.375 1 84.44 170 GLN B N 1
ATOM 2674 C CA . GLN B 1 170 ? 8.672 4.422 15.578 1 84.44 170 GLN B CA 1
ATOM 2675 C C . GLN B 1 170 ? 9.227 3.559 16.703 1 84.44 170 GLN B C 1
ATOM 2677 O O . GLN B 1 170 ? 10.016 4.031 17.516 1 84.44 170 GLN B O 1
ATOM 2682 N N . THR B 1 171 ? 8.805 2.332 16.781 1 84.06 171 THR B N 1
ATOM 2683 C CA . THR B 1 171 ? 9.242 1.432 17.844 1 84.06 171 THR B CA 1
ATOM 2684 C C . THR B 1 171 ? 10.648 0.907 17.562 1 84.06 171 THR B C 1
ATOM 2686 O O . THR B 1 171 ? 11.414 0.642 18.484 1 84.06 171 THR B O 1
ATOM 2689 N N . ALA B 1 172 ? 10.984 0.674 16.359 1 71.94 172 ALA B N 1
ATOM 2690 C CA . ALA B 1 172 ? 12.289 0.139 15.969 1 71.94 172 ALA B CA 1
ATOM 2691 C C . ALA B 1 172 ? 13.367 1.216 16.031 1 71.94 172 ALA B C 1
ATOM 2693 O O . ALA B 1 172 ? 14.555 0.913 15.953 1 71.94 172 ALA B O 1
ATOM 2694 N N . GLY B 1 173 ? 13.109 2.408 16.703 1 59.28 173 GLY B N 1
ATOM 2695 C CA . GLY B 1 173 ? 14.07 3.486 16.859 1 59.28 173 GLY B CA 1
ATOM 2696 C C . GLY B 1 173 ? 14.477 4.125 15.555 1 59.28 173 GLY B C 1
ATOM 2697 O O . GLY B 1 173 ? 15.648 4.453 15.352 1 59.28 173 GLY B O 1
ATOM 2698 N N . GLY B 1 174 ? 13.562 4.133 14.68 1 54.19 174 GLY B N 1
ATOM 2699 C CA . GLY B 1 174 ? 13.844 4.797 13.414 1 54.19 174 GLY B CA 1
ATOM 2700 C C . GLY B 1 174 ? 14.484 3.879 12.391 1 54.19 174 GLY B C 1
ATOM 2701 O O . GLY B 1 174 ? 14.711 4.277 11.25 1 54.19 174 GLY B O 1
ATOM 2702 N N . VAL B 1 175 ? 15.242 2.781 12.992 1 47.09 175 VAL B N 1
ATOM 2703 C CA . VAL B 1 175 ? 15.797 1.768 12.102 1 47.09 175 VAL B CA 1
ATOM 2704 C C . VAL B 1 175 ? 14.664 0.94 11.5 1 47.09 175 VAL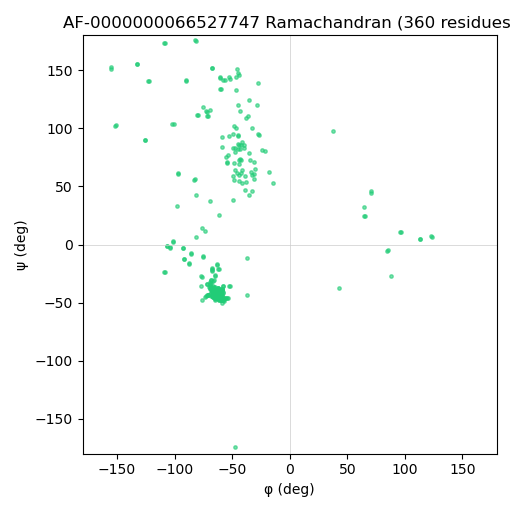 B C 1
ATOM 2706 O O . VAL B 1 175 ? 13.633 0.723 12.141 1 47.09 175 VAL B O 1
ATOM 2709 N N . THR B 1 176 ? 14.578 1.078 10.227 1 47.84 176 THR B N 1
ATOM 2710 C CA . THR B 1 176 ? 13.539 0.342 9.516 1 47.84 176 THR B CA 1
ATOM 2711 C C . THR B 1 176 ? 13.266 -0.999 10.188 1 47.84 176 THR B C 1
ATOM 2713 O O . THR B 1 176 ? 14.188 -1.772 10.438 1 47.84 176 THR B O 1
ATOM 2716 N N . PRO B 1 177 ? 12.305 -1.05 10.898 1 39.03 177 PRO B N 1
ATOM 2717 C CA . PRO B 1 177 ? 11.977 -2.293 11.609 1 39.03 177 PRO B CA 1
ATOM 2718 C C . PRO B 1 177 ? 12.273 -3.537 10.773 1 39.03 177 PRO B C 1
ATOM 2720 O O . PRO B 1 177 ? 12.156 -4.66 11.273 1 39.03 177 PRO B O 1
ATOM 2723 N N . PHE B 1 178 ? 11.93 -3.57 9.477 1 37.16 178 PHE B N 1
ATOM 2724 C CA . PHE B 1 178 ? 11.93 -4.828 8.734 1 37.16 178 PHE B CA 1
ATOM 2725 C C . PHE B 1 178 ? 13.352 -5.332 8.523 1 37.16 178 PHE B C 1
ATOM 2727 O O . PHE B 1 178 ? 13.969 -5.055 7.496 1 37.16 178 PHE B O 1
ATOM 2734 N N . ALA B 1 179 ? 14.188 -5.125 9.547 1 36.34 179 ALA B N 1
ATOM 2735 C CA . ALA B 1 179 ? 15.367 -5.98 9.5 1 36.34 179 ALA B CA 1
ATOM 2736 C C . ALA B 1 179 ? 15.078 -7.285 8.766 1 36.34 179 ALA B C 1
ATOM 2738 O O . ALA B 1 179 ? 13.969 -7.812 8.844 1 36.34 179 ALA B O 1
ATOM 2739 N N . PRO B 1 180 ? 16.062 -7.777 7.891 1 31.33 180 PRO B N 1
ATOM 2740 C CA . PRO B 1 180 ? 15.844 -9.109 7.316 1 31.33 180 PRO B CA 1
ATOM 2741 C C . PRO B 1 180 ? 15.328 -10.117 8.336 1 31.33 180 PRO B C 1
ATOM 2743 O O . PRO B 1 180 ? 15.609 -9.984 9.531 1 31.33 180 PRO B O 1
ATOM 2746 N N . LEU B 1 181 ? 14.109 -10.602 8.156 1 25.25 181 LEU B N 1
ATOM 2747 C CA . LEU B 1 181 ? 13.977 -11.805 8.969 1 25.25 181 LEU B CA 1
ATOM 2748 C C . LEU B 1 181 ? 15.328 -12.484 9.172 1 25.25 181 LEU B C 1
ATOM 2750 O O . LEU B 1 181 ? 16.094 -12.633 8.219 1 25.25 181 LEU B O 1
ATOM 2754 N N . PRO B 1 182 ? 15.672 -12.57 10.492 1 26.7 182 PRO B N 1
ATOM 2755 C CA . PRO B 1 182 ? 16.906 -13.352 10.508 1 26.7 182 PRO B CA 1
ATOM 2756 C C . PRO B 1 182 ? 16.844 -14.57 9.594 1 26.7 182 PRO B C 1
ATOM 2758 O O . PRO B 1 182 ? 15.773 -15.117 9.352 1 26.7 182 PRO B O 1
#

Sequence (364 aa):
MFRTGRTLALGCLLILQPLLAQAGGNSLLIPATGRCALNTVPEELQQALAACQQVANGGDAEAQYELGEFFYDGERIPRDLQAALNWFEKASLQGHAQAQYHLGTMFFRGEGVPANNVQAYIVLKMAAVNGAEDALDSADLVAEQMNRDELDIATRVLGQIFRNYLIELQTAGGVTPFAPLPMFRTGRTLALGCLLILQPLLAQAGGNSLLIPATGRCALNTVPEELQQALAACQQVANGGDAEAQYELGEFFYDGERIPRDLQAALNWFEKASLQGHAQAQYHLGTMFFRGEGVPANNVQAYIVLKMAAVNGAEDALDSADLVAEQMNRDELDIATRVLGQIFRNYLIELQTAGGVTPFAPLP